Protein AF-A0AAU6MGY2-F1 (afdb_monomer_lite)

Structure (mmCIF, N/CA/C/O backbone):
data_AF-A0AAU6MGY2-F1
#
_entry.id   AF-A0AAU6MGY2-F1
#
loop_
_atom_site.group_PDB
_atom_site.id
_atom_site.type_symbol
_atom_site.label_atom_id
_atom_site.label_alt_id
_atom_site.label_comp_id
_atom_site.label_asym_id
_atom_site.label_entity_id
_atom_site.label_seq_id
_atom_site.pdbx_PDB_ins_code
_atom_site.Cartn_x
_atom_site.Cartn_y
_atom_site.Cartn_z
_atom_site.occupancy
_atom_site.B_iso_or_equiv
_atom_site.auth_seq_id
_atom_site.auth_comp_id
_atom_site.auth_asym_id
_atom_site.auth_atom_id
_atom_site.pdbx_PDB_model_num
ATOM 1 N N . MET A 1 1 ? 25.659 -9.532 -9.501 1.00 77.94 1 MET A N 1
ATOM 2 C CA . MET A 1 1 ? 24.501 -8.728 -9.897 1.00 77.94 1 MET A CA 1
ATOM 3 C C . MET A 1 1 ? 23.926 -9.354 -11.143 1.00 77.94 1 MET A C 1
ATOM 5 O O . MET A 1 1 ? 24.647 -9.475 -12.131 1.00 77.94 1 MET A O 1
ATOM 9 N N . ASP A 1 2 ? 22.705 -9.864 -11.048 1.00 93.31 2 ASP A N 1
ATOM 10 C CA . ASP A 1 2 ? 21.958 -10.316 -12.221 1.00 93.31 2 ASP A CA 1
ATOM 11 C C . ASP A 1 2 ? 21.293 -9.120 -12.930 1.00 93.31 2 ASP A C 1
ATOM 13 O O . ASP A 1 2 ? 21.383 -7.979 -12.471 1.00 93.31 2 ASP A O 1
ATOM 17 N N . VAL A 1 3 ? 20.654 -9.366 -14.077 1.00 96.00 3 VAL A N 1
ATOM 18 C CA . VAL A 1 3 ? 20.020 -8.305 -14.877 1.00 96.00 3 VAL A CA 1
ATOM 19 C C . VAL A 1 3 ? 18.847 -7.633 -14.151 1.00 96.00 3 VAL A C 1
ATOM 21 O O . VAL A 1 3 ? 18.582 -6.459 -14.391 1.00 96.00 3 VAL A O 1
ATOM 24 N N . PHE A 1 4 ? 18.162 -8.346 -13.252 1.00 96.94 4 PHE A N 1
ATOM 25 C CA . PHE A 1 4 ? 16.993 -7.842 -12.532 1.00 96.94 4 PHE A CA 1
ATOM 26 C C . PHE A 1 4 ? 17.419 -6.858 -11.443 1.00 96.94 4 PHE A C 1
ATOM 28 O O . PHE A 1 4 ? 16.865 -5.763 -11.346 1.00 96.94 4 PHE A O 1
ATOM 35 N N . GLU A 1 5 ? 18.442 -7.221 -10.667 1.00 94.75 5 GLU A N 1
ATOM 36 C CA . GLU A 1 5 ? 19.073 -6.355 -9.671 1.00 94.75 5 GLU A CA 1
ATOM 37 C C . GLU A 1 5 ? 19.734 -5.142 -10.340 1.00 94.75 5 GLU A C 1
ATOM 39 O O . GLU A 1 5 ? 19.542 -4.012 -9.894 1.00 94.75 5 GLU A O 1
ATOM 44 N N . ALA A 1 6 ? 20.448 -5.348 -11.453 1.00 96.50 6 ALA A N 1
ATOM 45 C CA . ALA A 1 6 ? 21.042 -4.256 -12.224 1.00 96.50 6 ALA A CA 1
ATOM 46 C C . ALA A 1 6 ? 19.985 -3.270 -12.733 1.00 96.50 6 ALA A C 1
ATOM 48 O O . ALA A 1 6 ? 20.174 -2.055 -12.640 1.00 96.50 6 ALA A O 1
ATOM 49 N N . ALA A 1 7 ? 18.865 -3.790 -13.244 1.00 97.19 7 ALA A N 1
ATOM 50 C CA . ALA A 1 7 ? 17.775 -2.970 -13.738 1.00 97.19 7 ALA A CA 1
ATOM 51 C C . ALA A 1 7 ? 17.127 -2.147 -12.618 1.00 97.19 7 ALA A C 1
ATOM 53 O O . ALA A 1 7 ? 16.958 -0.940 -12.776 1.00 97.19 7 ALA A O 1
ATOM 54 N N . TYR A 1 8 ? 16.841 -2.774 -11.474 1.00 95.56 8 TYR A N 1
ATOM 55 C CA . TYR A 1 8 ? 16.280 -2.100 -10.301 1.00 95.56 8 TYR A CA 1
ATOM 56 C C . TYR A 1 8 ? 17.200 -1.002 -9.749 1.00 95.56 8 TYR A C 1
ATOM 58 O O . TYR A 1 8 ? 16.743 0.087 -9.422 1.00 95.56 8 TYR A O 1
ATOM 66 N N . CYS A 1 9 ? 18.509 -1.248 -9.698 1.00 93.06 9 CYS A N 1
ATOM 67 C CA . CYS A 1 9 ? 19.487 -0.274 -9.209 1.00 93.06 9 CYS A CA 1
ATOM 68 C C . CYS A 1 9 ? 19.824 0.844 -10.218 1.00 93.06 9 CYS A C 1
ATOM 70 O O . CYS A 1 9 ? 20.650 1.709 -9.913 1.00 93.06 9 CYS A O 1
ATOM 72 N N . GLY A 1 10 ? 19.257 0.822 -11.431 1.00 94.25 10 GLY A N 1
ATOM 73 C CA . GLY A 1 10 ? 19.585 1.793 -12.479 1.00 94.25 10 GLY A CA 1
ATOM 74 C C . GLY A 1 10 ? 21.004 1.634 -13.054 1.00 94.25 10 GLY A C 1
ATOM 75 O O . GLY A 1 10 ? 21.582 2.596 -13.570 1.00 94.25 10 GLY A O 1
ATOM 76 N N . ASP A 1 11 ? 21.610 0.445 -12.957 1.00 95.75 11 ASP A N 1
ATOM 77 C CA . ASP A 1 11 ? 22.955 0.181 -13.480 1.00 95.75 11 ASP A CA 1
ATOM 78 C C . ASP A 1 11 ? 22.917 -0.128 -14.984 1.00 95.75 11 ASP A C 1
ATOM 80 O O . ASP A 1 11 ? 22.966 -1.275 -15.436 1.00 95.75 11 ASP A O 1
ATOM 84 N N . ALA A 1 12 ? 22.859 0.935 -15.787 1.00 95.31 12 ALA A N 1
ATOM 85 C CA . ALA A 1 12 ? 22.842 0.835 -17.244 1.00 95.31 12 ALA A CA 1
ATOM 86 C C . ALA A 1 12 ? 24.068 0.107 -17.832 1.00 95.31 12 ALA A C 1
ATOM 88 O O . ALA A 1 12 ? 23.964 -0.470 -18.915 1.00 95.31 12 ALA A O 1
ATOM 89 N N . ALA A 1 13 ? 25.224 0.118 -17.156 1.00 96.00 13 ALA A N 1
ATOM 90 C CA . ALA A 1 13 ? 26.419 -0.569 -17.641 1.00 96.00 13 ALA A CA 1
ATOM 91 C C . ALA A 1 13 ? 26.291 -2.086 -17.456 1.00 96.00 13 ALA A C 1
ATOM 93 O O . ALA A 1 13 ? 26.541 -2.840 -18.398 1.00 96.00 13 ALA A O 1
ATOM 94 N N . ALA A 1 14 ? 25.844 -2.526 -16.277 1.00 97.31 14 ALA A N 1
ATOM 95 C CA . ALA A 1 14 ? 25.586 -3.935 -16.003 1.00 97.31 14 ALA A CA 1
ATOM 96 C C . ALA A 1 14 ? 24.445 -4.490 -16.872 1.00 97.31 14 ALA A C 1
ATOM 98 O O . ALA A 1 14 ? 24.574 -5.585 -17.420 1.00 97.31 14 ALA A O 1
ATOM 99 N N . VAL A 1 15 ? 23.373 -3.715 -17.082 1.00 97.94 15 VAL A N 1
ATOM 100 C CA . VAL A 1 15 ? 22.273 -4.098 -17.985 1.00 97.94 15 VAL A CA 1
ATOM 101 C C . VAL A 1 15 ? 22.774 -4.277 -19.418 1.00 97.94 15 VAL A C 1
ATOM 103 O O . VAL A 1 15 ? 22.507 -5.309 -20.025 1.00 97.94 15 VAL A O 1
ATOM 106 N N . ARG A 1 16 ? 23.558 -3.333 -19.955 1.00 97.12 16 ARG A N 1
ATOM 107 C CA . ARG A 1 16 ? 24.138 -3.461 -21.305 1.00 97.12 16 ARG A CA 1
ATOM 108 C C . ARG A 1 16 ? 25.041 -4.682 -21.439 1.00 97.12 16 ARG A C 1
ATOM 110 O O . ARG A 1 16 ? 24.908 -5.415 -22.407 1.00 97.12 16 ARG A O 1
ATOM 117 N N . ALA A 1 17 ? 25.891 -4.944 -20.447 1.00 97.38 17 ALA A N 1
ATOM 118 C CA . ALA A 1 17 ? 26.738 -6.134 -20.450 1.00 97.38 17 ALA A CA 1
ATOM 119 C C . ALA A 1 17 ? 25.915 -7.437 -20.464 1.00 97.38 17 ALA A C 1
ATOM 121 O O . ALA A 1 17 ? 26.292 -8.393 -21.140 1.00 97.38 17 ALA A O 1
ATOM 122 N N . ALA A 1 18 ? 24.782 -7.479 -19.753 1.00 97.19 18 ALA A N 1
ATOM 123 C CA . ALA A 1 18 ? 23.874 -8.622 -19.785 1.00 97.19 18 ALA A CA 1
ATOM 124 C C . ALA A 1 18 ? 23.199 -8.778 -21.160 1.00 97.19 18 ALA A C 1
ATOM 126 O O . ALA A 1 18 ? 23.135 -9.888 -21.688 1.00 97.19 18 ALA A O 1
ATOM 127 N N . LEU A 1 19 ? 22.741 -7.677 -21.764 1.00 97.31 19 LEU A N 1
ATOM 128 C CA . LEU A 1 19 ? 22.159 -7.667 -23.111 1.00 97.31 19 LEU A CA 1
ATOM 129 C C . LEU A 1 19 ? 23.165 -8.149 -24.169 1.00 97.31 19 LEU A C 1
ATOM 131 O O . LEU A 1 19 ? 22.833 -9.023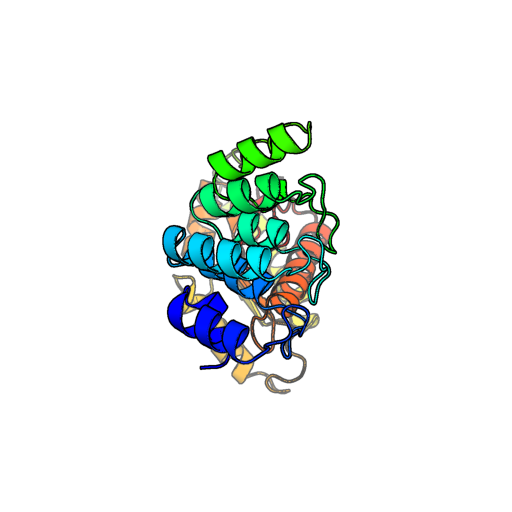 -24.967 1.00 97.31 19 LEU A O 1
ATOM 135 N N . ASP A 1 20 ? 24.411 -7.667 -24.119 1.00 96.69 20 ASP A N 1
ATOM 136 C CA . ASP A 1 20 ? 25.499 -8.093 -25.013 1.00 96.69 20 ASP A CA 1
ATOM 137 C C . ASP A 1 20 ? 25.832 -9.588 -24.858 1.00 96.69 20 ASP A C 1
ATOM 139 O O . ASP A 1 20 ? 26.245 -10.249 -25.813 1.00 96.69 20 ASP A O 1
ATOM 143 N N . ALA A 1 21 ? 25.621 -10.145 -23.661 1.00 96.25 21 ALA A N 1
ATOM 144 C CA . ALA A 1 21 ? 25.771 -11.570 -23.381 1.00 96.25 21 ALA A CA 1
ATOM 145 C C . ALA A 1 21 ? 24.568 -12.425 -23.837 1.00 96.25 21 ALA A C 1
ATOM 147 O O . ALA A 1 21 ? 24.575 -13.639 -23.629 1.00 96.25 21 ALA A O 1
ATOM 148 N N . GLY A 1 22 ? 23.549 -11.825 -24.464 1.00 94.50 22 GLY A N 1
ATOM 149 C CA . GLY A 1 22 ? 22.363 -12.524 -24.962 1.00 94.50 22 GLY A CA 1
ATOM 150 C C . GLY A 1 22 ? 21.284 -12.752 -23.903 1.00 94.50 22 GLY A C 1
ATOM 151 O O . GLY A 1 22 ? 20.556 -13.741 -23.983 1.00 94.50 22 GLY A O 1
ATOM 152 N N . CYS A 1 23 ? 21.194 -11.874 -22.899 1.00 94.50 23 CYS A N 1
ATOM 153 C CA . CYS A 1 23 ? 20.118 -11.909 -21.912 1.00 94.50 23 CYS A CA 1
ATOM 154 C C . CYS A 1 23 ? 18.739 -11.894 -22.586 1.00 94.50 23 CYS A C 1
ATOM 156 O O . CYS A 1 23 ? 18.457 -11.049 -23.435 1.00 94.50 23 CYS A O 1
ATOM 158 N N . ASP A 1 24 ? 17.858 -12.793 -22.149 1.00 96.88 24 ASP A N 1
ATOM 159 C CA . ASP A 1 24 ? 16.453 -12.784 -22.539 1.00 96.88 24 ASP A CA 1
ATOM 160 C C . ASP A 1 24 ? 15.720 -11.655 -21.801 1.00 96.88 24 ASP A C 1
ATOM 162 O O . ASP A 1 24 ? 15.492 -11.722 -20.594 1.00 96.88 24 ASP A O 1
ATOM 166 N N . VAL A 1 25 ? 15.358 -10.601 -22.532 1.00 97.00 25 VAL A N 1
ATOM 167 C CA . VAL A 1 25 ? 14.624 -9.439 -22.003 1.00 97.00 25 VAL A CA 1
ATOM 168 C C . VAL A 1 25 ? 13.191 -9.759 -21.566 1.00 97.00 25 VAL A C 1
ATOM 170 O O . VAL A 1 25 ? 12.571 -8.940 -20.891 1.00 97.00 25 VAL A O 1
ATOM 173 N N . THR A 1 26 ? 12.668 -10.932 -21.932 1.00 97.56 26 THR A N 1
ATOM 174 C CA . THR A 1 26 ? 11.332 -11.405 -21.540 1.00 97.56 26 THR A CA 1
ATOM 175 C C . THR A 1 26 ? 11.353 -12.289 -20.297 1.00 97.56 26 THR A C 1
ATOM 177 O O . THR A 1 26 ? 10.292 -12.550 -19.719 1.00 97.56 26 THR A O 1
ATOM 180 N N . ALA A 1 27 ? 12.543 -12.725 -19.860 1.00 96.94 27 ALA A N 1
ATOM 181 C CA . ALA A 1 27 ? 12.705 -13.539 -18.666 1.00 96.94 27 ALA A CA 1
ATOM 182 C C . ALA A 1 27 ? 12.126 -12.825 -17.442 1.00 96.94 27 ALA A C 1
ATOM 184 O O . ALA A 1 27 ? 12.174 -11.600 -17.339 1.00 96.94 27 ALA A O 1
ATOM 185 N N . VAL A 1 28 ? 11.603 -13.603 -16.501 1.00 97.62 28 VAL A N 1
ATOM 186 C CA . VAL A 1 28 ? 11.030 -13.091 -15.257 1.00 97.62 28 VAL A CA 1
ATOM 187 C C . VAL A 1 28 ? 11.777 -13.647 -14.055 1.00 97.62 28 VAL A C 1
ATOM 189 O O . VAL A 1 28 ? 12.276 -14.773 -14.086 1.00 97.62 28 VAL A O 1
ATOM 192 N N . ASP A 1 29 ? 11.863 -12.848 -12.999 1.00 94.81 29 ASP A N 1
ATOM 193 C CA . ASP A 1 29 ? 12.412 -13.282 -11.720 1.00 94.81 29 ASP A CA 1
ATOM 194 C C . ASP A 1 29 ? 11.410 -14.132 -10.908 1.00 94.81 29 ASP A C 1
ATOM 196 O O . ASP A 1 29 ? 10.320 -14.477 -11.369 1.00 94.81 29 ASP A O 1
ATOM 200 N N . ALA A 1 30 ? 11.771 -14.466 -9.664 1.00 94.00 30 ALA A N 1
ATOM 201 C CA . ALA A 1 30 ? 10.944 -15.275 -8.761 1.00 94.00 30 ALA A CA 1
ATOM 202 C C . ALA A 1 30 ? 9.573 -14.656 -8.416 1.00 94.00 30 ALA A C 1
ATOM 204 O O . ALA A 1 30 ? 8.710 -15.353 -7.886 1.00 94.00 30 ALA A O 1
ATOM 205 N N . TYR A 1 31 ? 9.373 -13.371 -8.706 1.00 90.81 31 TYR A N 1
ATOM 206 C CA . TYR A 1 31 ? 8.134 -12.636 -8.467 1.00 90.81 31 TYR A CA 1
ATOM 207 C C . TYR A 1 31 ? 7.348 -12.389 -9.760 1.00 90.81 31 TYR A C 1
ATOM 209 O O . TYR A 1 31 ? 6.331 -11.706 -9.727 1.00 90.81 31 TYR A O 1
ATOM 217 N N . GLY A 1 32 ? 7.800 -12.929 -10.897 1.00 95.25 32 GLY A N 1
ATOM 218 C CA . GLY A 1 32 ? 7.150 -12.721 -12.189 1.00 95.25 32 GLY A CA 1
ATOM 219 C C . GLY A 1 32 ? 7.484 -11.376 -12.840 1.00 95.25 32 GLY A C 1
ATOM 220 O O . GLY A 1 32 ? 6.784 -10.966 -13.762 1.00 95.25 32 GLY A O 1
ATOM 221 N N . TRP A 1 33 ? 8.537 -10.681 -12.398 1.00 97.25 33 TRP A N 1
ATOM 222 C CA . TRP A 1 33 ? 8.926 -9.385 -12.958 1.00 97.25 33 TRP A CA 1
ATOM 223 C C . TRP A 1 33 ? 10.023 -9.520 -14.006 1.00 97.25 33 TRP A C 1
ATOM 225 O O . TRP A 1 33 ? 11.065 -10.122 -13.751 1.00 97.25 33 TRP A O 1
ATOM 235 N N . SER A 1 34 ? 9.812 -8.911 -15.174 1.00 98.00 34 SER A N 1
ATOM 236 C CA . SER A 1 34 ? 10.862 -8.775 -16.191 1.00 98.00 34 SER A CA 1
ATOM 237 C C . SER A 1 34 ? 11.877 -7.682 -15.821 1.00 98.00 34 SER A C 1
ATOM 239 O O . SER A 1 34 ? 11.598 -6.849 -14.947 1.00 98.00 34 SER A O 1
ATOM 241 N N . PRO A 1 35 ? 13.044 -7.607 -16.491 1.00 98.19 35 PRO A N 1
ATOM 242 C CA . PRO A 1 35 ? 13.989 -6.516 -16.271 1.00 98.19 35 PRO A CA 1
ATOM 243 C C . PRO A 1 35 ? 13.355 -5.134 -16.487 1.00 98.19 35 PRO A C 1
ATOM 245 O O . PRO A 1 35 ? 13.688 -4.191 -15.774 1.00 98.19 35 PRO A O 1
ATOM 248 N N . LEU A 1 36 ? 12.400 -5.017 -17.421 1.00 98.38 36 LEU A N 1
ATOM 249 C CA . LEU A 1 36 ? 11.697 -3.761 -17.694 1.00 98.38 36 LEU A CA 1
ATOM 250 C C . LEU A 1 36 ? 10.838 -3.321 -16.496 1.00 98.38 36 LEU A C 1
ATOM 252 O O . LEU A 1 36 ? 10.869 -2.152 -16.118 1.00 98.38 36 LEU A O 1
ATOM 256 N N . HIS A 1 37 ? 10.149 -4.261 -15.842 1.00 97.94 37 HIS A N 1
ATOM 257 C CA . HIS A 1 37 ? 9.405 -3.994 -14.606 1.00 97.94 37 HIS A CA 1
ATOM 258 C C . HIS A 1 37 ? 10.331 -3.561 -13.467 1.00 97.94 37 HIS A C 1
ATOM 260 O O . HIS A 1 37 ? 10.044 -2.604 -12.751 1.00 97.94 37 HIS A O 1
ATOM 266 N N . ARG A 1 38 ? 11.472 -4.244 -13.312 1.00 97.06 38 ARG A N 1
ATOM 267 C CA . ARG A 1 38 ? 12.475 -3.910 -12.291 1.00 97.06 38 ARG A CA 1
ATOM 268 C C . ARG A 1 38 ? 13.031 -2.503 -12.475 1.00 97.06 38 ARG A C 1
ATOM 270 O O . ARG A 1 38 ? 13.109 -1.765 -11.498 1.00 97.06 38 ARG A O 1
ATOM 277 N N . ALA A 1 39 ? 13.332 -2.115 -13.712 1.00 97.25 39 ALA A N 1
ATOM 278 C CA . ALA A 1 39 ? 13.758 -0.760 -14.045 1.00 97.25 39 ALA A CA 1
ATOM 279 C C . ALA A 1 39 ? 12.690 0.297 -13.723 1.00 97.25 39 ALA A C 1
ATOM 281 O O . ALA A 1 39 ? 13.026 1.358 -13.205 1.00 97.25 39 ALA A O 1
ATOM 282 N N . ALA A 1 40 ? 11.412 -0.001 -13.984 1.00 96.56 40 ALA A N 1
ATOM 283 C CA . ALA A 1 40 ? 10.304 0.896 -13.662 1.00 96.56 40 ALA A CA 1
ATOM 284 C C . ALA A 1 40 ? 10.156 1.128 -12.145 1.00 96.56 40 ALA A C 1
ATOM 286 O O . ALA A 1 40 ? 10.014 2.270 -11.720 1.00 96.56 40 ALA A O 1
ATOM 287 N N . MET A 1 41 ? 10.275 0.074 -11.325 1.00 93.88 41 MET A N 1
ATOM 288 C CA . MET A 1 41 ? 10.262 0.189 -9.855 1.00 93.88 41 MET A CA 1
ATOM 289 C C . MET A 1 41 ? 11.473 0.963 -9.310 1.00 93.88 41 MET A C 1
ATOM 291 O O . MET A 1 41 ? 11.356 1.703 -8.340 1.00 93.88 41 MET A O 1
ATOM 295 N N . GLY A 1 42 ? 12.639 0.838 -9.953 1.00 87.94 42 GLY A N 1
ATOM 296 C CA . GLY A 1 42 ? 13.862 1.553 -9.567 1.00 87.94 42 GLY A CA 1
ATOM 297 C C . GLY A 1 42 ? 13.802 3.078 -9.738 1.00 87.94 42 GLY A C 1
ATOM 298 O O . GLY A 1 42 ? 14.672 3.789 -9.229 1.00 87.94 42 GLY A O 1
ATOM 299 N N . ALA A 1 43 ? 12.781 3.599 -10.431 1.00 81.50 43 ALA A N 1
ATOM 300 C CA . ALA A 1 43 ? 12.611 5.029 -10.680 1.00 81.50 43 ALA A CA 1
ATOM 301 C C . ALA A 1 43 ? 12.346 5.854 -9.410 1.00 81.50 43 ALA A C 1
ATOM 303 O O . ALA A 1 43 ? 12.512 7.071 -9.450 1.00 81.50 43 ALA A O 1
ATOM 304 N N . GLU A 1 44 ? 11.974 5.217 -8.295 1.00 78.19 44 GLU A N 1
ATOM 305 C CA . GLU A 1 44 ? 11.846 5.880 -6.992 1.00 78.19 44 GLU A CA 1
ATOM 306 C C . GLU A 1 44 ? 13.195 6.424 -6.495 1.00 78.19 44 GLU A C 1
ATOM 308 O O . GLU A 1 44 ? 13.274 7.536 -5.974 1.00 78.19 44 GLU A O 1
ATOM 313 N N . ALA A 1 45 ? 14.270 5.651 -6.680 1.00 80.94 45 ALA A N 1
ATOM 314 C CA . ALA A 1 45 ? 15.585 5.971 -6.133 1.00 80.94 45 ALA A CA 1
ATOM 315 C C . ALA A 1 45 ? 16.365 6.975 -6.997 1.00 80.94 45 ALA A C 1
ATOM 317 O O . ALA A 1 45 ? 17.028 7.866 -6.467 1.00 80.94 45 ALA A O 1
ATOM 318 N N . ASP A 1 46 ? 16.317 6.814 -8.323 1.00 85.38 46 ASP A N 1
ATOM 319 C CA . ASP A 1 46 ? 16.988 7.699 -9.282 1.00 85.38 46 ASP A CA 1
ATOM 320 C C . ASP A 1 46 ? 16.270 7.658 -10.649 1.00 85.38 46 ASP A C 1
ATOM 322 O O . ASP A 1 46 ? 16.548 6.777 -11.478 1.00 85.38 46 ASP A O 1
ATOM 326 N N . PRO A 1 47 ? 15.351 8.608 -10.914 1.00 84.00 47 PRO A N 1
ATOM 327 C CA . PRO A 1 47 ? 14.557 8.627 -12.143 1.00 84.00 47 PRO A CA 1
ATOM 328 C C . PRO A 1 47 ? 15.396 8.669 -13.427 1.00 84.00 47 PRO A C 1
ATOM 330 O O . PRO A 1 47 ? 15.050 8.033 -14.425 1.00 84.00 47 PRO A O 1
ATOM 333 N N . ALA A 1 48 ? 16.533 9.374 -13.412 1.00 87.75 48 ALA A N 1
ATOM 334 C CA . ALA A 1 48 ? 17.383 9.526 -14.591 1.00 87.75 48 ALA A CA 1
ATOM 335 C C . ALA A 1 48 ? 18.099 8.215 -14.943 1.00 87.75 48 ALA A C 1
ATOM 337 O O . ALA A 1 48 ? 18.205 7.846 -16.119 1.00 87.75 48 ALA A O 1
ATOM 338 N N . ARG A 1 49 ? 18.575 7.482 -13.929 1.00 92.06 49 ARG A N 1
ATOM 339 C CA . ARG A 1 49 ? 19.209 6.172 -14.135 1.00 92.06 49 ARG A CA 1
ATOM 340 C C . ARG A 1 49 ? 18.192 5.113 -14.544 1.00 92.06 49 ARG A C 1
ATOM 342 O O . ARG A 1 49 ? 18.478 4.334 -15.455 1.00 92.06 49 ARG A O 1
ATOM 349 N N . ALA A 1 50 ? 16.999 5.132 -13.950 1.00 92.12 50 ALA A N 1
ATOM 350 C CA . ALA A 1 50 ? 15.900 4.262 -14.354 1.00 92.12 50 ALA A CA 1
ATOM 351 C C . ALA A 1 50 ? 15.512 4.486 -15.826 1.00 92.12 50 ALA A C 1
ATOM 353 O O . ALA A 1 50 ? 15.446 3.524 -16.591 1.00 92.12 50 ALA A O 1
ATOM 354 N N . ALA A 1 51 ? 15.368 5.741 -16.270 1.00 93.38 51 ALA A N 1
ATOM 355 C CA . ALA A 1 51 ? 15.073 6.066 -17.667 1.00 93.38 51 ALA A CA 1
ATOM 356 C C . ALA A 1 51 ? 16.147 5.543 -18.643 1.00 93.38 51 ALA A C 1
ATOM 358 O O . ALA A 1 51 ? 15.820 5.010 -19.705 1.00 93.38 51 ALA A O 1
ATOM 359 N N . ALA A 1 52 ? 17.432 5.631 -18.279 1.00 95.44 52 ALA A N 1
ATOM 360 C CA . ALA A 1 52 ? 18.521 5.100 -19.100 1.00 95.44 52 ALA A CA 1
ATOM 361 C C . ALA A 1 52 ? 18.468 3.567 -19.240 1.00 95.44 52 ALA A C 1
ATOM 363 O O . ALA A 1 52 ? 18.727 3.035 -20.323 1.00 95.44 52 ALA A O 1
ATOM 364 N N . VAL A 1 53 ? 18.122 2.856 -18.162 1.00 97.75 53 VAL A N 1
ATOM 365 C CA . VAL A 1 53 ? 17.930 1.400 -18.184 1.00 97.75 53 VAL A CA 1
ATOM 366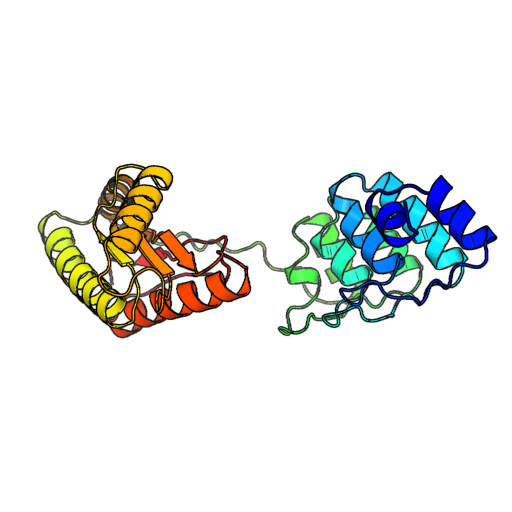 C C . VAL A 1 53 ? 16.689 1.016 -18.991 1.00 97.75 53 VAL A C 1
ATOM 368 O O . VAL A 1 53 ? 16.783 0.139 -19.849 1.00 97.75 53 VAL A O 1
ATOM 371 N N . LEU A 1 54 ? 15.552 1.679 -18.756 1.00 97.94 54 LEU A N 1
ATOM 372 C CA . LEU A 1 54 ? 14.306 1.462 -19.499 1.00 97.94 54 LEU A CA 1
ATOM 373 C C . LEU A 1 54 ? 14.544 1.599 -21.005 1.00 97.94 54 LEU A C 1
ATOM 375 O O . LEU A 1 54 ? 14.172 0.714 -21.772 1.00 97.94 54 LEU A O 1
ATOM 379 N N . ALA A 1 55 ? 15.235 2.664 -21.423 1.00 97.88 55 ALA A N 1
ATOM 380 C CA . ALA A 1 55 ? 15.580 2.880 -22.822 1.00 97.88 55 ALA A CA 1
ATOM 381 C C . ALA A 1 55 ? 16.426 1.728 -23.382 1.00 97.88 55 ALA A C 1
ATOM 383 O O . ALA A 1 55 ? 16.095 1.203 -24.440 1.00 97.88 55 ALA A O 1
ATOM 384 N N . ALA A 1 56 ? 17.465 1.287 -22.661 1.00 97.94 56 ALA A N 1
ATOM 385 C CA . ALA A 1 56 ? 18.330 0.192 -23.104 1.00 97.94 56 ALA A CA 1
ATOM 386 C C . ALA A 1 56 ? 17.575 -1.140 -23.263 1.00 97.94 56 ALA A C 1
ATOM 388 O O . ALA A 1 56 ? 17.795 -1.858 -24.235 1.00 97.94 56 ALA A O 1
ATOM 389 N N . LEU A 1 57 ? 16.672 -1.461 -22.333 1.00 98.44 57 LEU A N 1
ATOM 390 C CA . LEU A 1 57 ? 15.860 -2.678 -22.391 1.00 98.44 57 LEU A CA 1
ATOM 391 C C . LEU A 1 57 ? 14.853 -2.635 -23.548 1.00 98.44 57 LEU A C 1
ATOM 393 O O . LEU A 1 57 ? 14.718 -3.610 -24.284 1.00 98.44 57 LEU A O 1
ATOM 397 N N . LEU A 1 58 ? 14.183 -1.498 -23.748 1.00 98.44 58 LEU A N 1
ATOM 398 C CA . LEU A 1 58 ? 13.244 -1.302 -24.856 1.00 98.44 58 LEU A CA 1
ATOM 399 C C . LEU A 1 58 ? 13.959 -1.312 -26.217 1.00 98.44 58 LEU A C 1
ATOM 401 O O . LEU A 1 58 ? 13.447 -1.894 -27.169 1.00 98.44 58 LEU A O 1
ATOM 405 N N . ASP A 1 59 ? 15.155 -0.722 -26.312 1.00 97.81 59 ASP A N 1
ATOM 406 C CA . ASP A 1 59 ? 15.989 -0.763 -27.524 1.00 97.81 59 ASP A CA 1
ATOM 407 C C . ASP A 1 59 ? 16.434 -2.199 -27.856 1.00 97.81 59 ASP A C 1
ATOM 409 O O . ASP A 1 59 ? 16.567 -2.555 -29.027 1.00 97.81 59 ASP A O 1
ATOM 413 N N . ALA A 1 60 ? 16.609 -3.045 -26.836 1.00 97.56 60 ALA A N 1
ATOM 414 C CA . ALA A 1 60 ? 16.874 -4.475 -26.983 1.00 97.56 60 ALA A CA 1
ATOM 415 C C . ALA A 1 60 ? 15.613 -5.321 -27.255 1.00 97.56 60 ALA A C 1
ATOM 417 O O . ALA A 1 60 ? 15.703 -6.546 -27.341 1.00 97.56 60 ALA A O 1
ATOM 418 N N . GLY A 1 61 ? 14.446 -4.691 -27.419 1.00 97.25 61 GLY A N 1
ATOM 419 C CA . GLY A 1 61 ? 13.201 -5.366 -27.783 1.00 97.25 61 GLY A CA 1
ATOM 420 C C . GLY A 1 61 ? 12.405 -5.923 -26.604 1.00 97.25 61 GLY A C 1
ATOM 421 O O . GLY A 1 61 ? 11.583 -6.815 -26.813 1.00 97.25 61 GLY A O 1
ATOM 422 N N . ALA A 1 62 ? 12.622 -5.423 -25.381 1.00 98.19 62 ALA A N 1
ATOM 423 C CA . ALA A 1 62 ? 11.747 -5.750 -24.258 1.00 98.19 62 ALA A CA 1
ATOM 424 C C . ALA A 1 62 ? 10.284 -5.389 -24.605 1.00 98.19 62 ALA A C 1
ATOM 426 O O . ALA A 1 62 ? 10.027 -4.264 -25.046 1.00 98.19 62 ALA A O 1
ATOM 427 N N . PRO A 1 63 ? 9.318 -6.308 -24.422 1.00 98.00 63 PRO A N 1
ATOM 428 C CA . PRO A 1 63 ? 7.923 -6.028 -24.719 1.00 98.00 63 PRO A CA 1
ATOM 429 C C . PRO A 1 63 ? 7.367 -5.011 -23.722 1.00 98.00 63 PRO A C 1
ATOM 431 O O . PRO A 1 63 ? 7.298 -5.283 -22.524 1.00 98.00 63 PRO A O 1
ATOM 434 N N . VAL A 1 64 ? 6.952 -3.848 -24.229 1.00 98.06 64 VAL A N 1
ATOM 435 C CA . VAL A 1 64 ? 6.437 -2.741 -23.405 1.00 98.06 64 VAL A CA 1
ATOM 436 C C . VAL A 1 64 ? 5.171 -3.126 -22.624 1.00 98.06 64 VAL A C 1
ATOM 438 O O . VAL A 1 64 ? 5.025 -2.737 -21.469 1.00 98.06 64 VAL A O 1
ATOM 441 N N . GLU A 1 65 ? 4.331 -3.977 -23.220 1.00 97.38 65 GLU A N 1
ATOM 442 C CA . GLU A 1 65 ? 3.066 -4.478 -22.659 1.00 97.38 65 GLU A CA 1
ATOM 443 C C . GLU A 1 65 ? 3.189 -5.842 -21.962 1.00 97.38 65 GLU A C 1
ATOM 445 O O . GLU A 1 65 ? 2.192 -6.537 -21.768 1.00 97.38 65 GLU A O 1
ATOM 450 N N . GLN A 1 66 ? 4.399 -6.301 -21.625 1.00 96.25 66 GLN A N 1
ATOM 451 C CA . GLN A 1 66 ? 4.521 -7.548 -20.870 1.00 96.25 66 GLN A CA 1
ATOM 452 C C . GLN A 1 66 ? 3.845 -7.375 -19.501 1.00 96.25 66 GLN A C 1
ATOM 454 O O . GLN A 1 66 ? 4.256 -6.485 -18.761 1.00 96.25 66 GLN A O 1
ATOM 459 N N . PRO A 1 67 ? 2.859 -8.208 -19.126 1.00 92.69 67 PRO A N 1
ATOM 460 C CA . PRO A 1 67 ? 2.317 -8.178 -17.778 1.00 92.69 67 PRO A CA 1
ATOM 461 C C . PRO A 1 67 ? 3.328 -8.802 -16.818 1.00 92.69 67 PRO A C 1
ATOM 463 O O . PRO A 1 67 ? 3.942 -9.830 -17.123 1.00 92.69 67 PRO A O 1
ATOM 466 N N . GLY A 1 68 ? 3.502 -8.188 -15.657 1.00 90.56 68 GLY A N 1
ATOM 467 C CA . GLY A 1 68 ? 4.302 -8.761 -14.590 1.00 90.56 68 GLY A CA 1
ATOM 468 C C . GLY A 1 68 ? 3.513 -9.701 -13.680 1.00 90.56 68 GLY A C 1
ATOM 469 O O . GLY A 1 68 ? 2.397 -10.117 -13.999 1.00 90.56 68 GLY A O 1
ATOM 470 N N . GLY A 1 69 ? 4.099 -10.054 -12.533 1.00 86.50 69 GLY A N 1
ATOM 471 C CA . GLY A 1 69 ? 3.605 -11.129 -11.663 1.00 86.50 69 GLY A CA 1
ATOM 472 C C . GLY A 1 69 ? 2.195 -10.937 -11.097 1.00 86.50 69 GLY A C 1
ATOM 473 O O . GLY A 1 69 ? 1.536 -11.919 -10.764 1.00 86.50 69 GLY A O 1
ATOM 474 N N . ASP A 1 70 ? 1.714 -9.698 -11.024 1.00 83.88 70 ASP A N 1
ATOM 475 C CA . ASP A 1 70 ? 0.363 -9.345 -10.567 1.00 83.88 70 ASP A CA 1
ATOM 476 C C . ASP A 1 70 ? -0.508 -8.702 -11.662 1.00 83.88 70 ASP A C 1
ATOM 478 O O . ASP A 1 70 ? -1.569 -8.146 -11.378 1.00 83.88 70 ASP A O 1
ATOM 482 N N . GLY A 1 71 ? -0.066 -8.783 -12.920 1.00 87.88 71 GLY A N 1
ATOM 483 C CA . GLY A 1 71 ? -0.760 -8.208 -14.069 1.00 87.88 71 GLY A CA 1
ATOM 484 C C . GLY A 1 71 ? -0.440 -6.738 -14.355 1.00 87.88 71 GLY A C 1
ATOM 485 O O . GLY A 1 71 ? -0.851 -6.250 -15.405 1.00 87.88 71 GLY A O 1
ATOM 486 N N . ARG A 1 72 ? 0.314 -6.035 -13.496 1.00 93.19 72 ARG A N 1
ATOM 487 C CA . ARG A 1 72 ? 0.773 -4.663 -13.774 1.00 93.19 72 ARG A CA 1
ATOM 488 C C . ARG A 1 72 ? 1.827 -4.642 -14.885 1.00 93.19 72 ARG A C 1
ATOM 490 O O . ARG A 1 72 ? 2.699 -5.507 -14.929 1.00 93.19 72 ARG A O 1
ATOM 497 N N . THR A 1 73 ? 1.762 -3.633 -15.755 1.00 96.06 73 THR A N 1
ATOM 498 C CA . THR A 1 73 ? 2.764 -3.363 -16.801 1.00 96.06 73 THR A CA 1
ATOM 499 C C . THR A 1 73 ? 3.912 -2.505 -16.262 1.00 96.06 73 THR A C 1
ATOM 501 O O . THR A 1 73 ? 3.823 -1.917 -15.180 1.00 96.06 73 THR A O 1
ATOM 504 N N . ALA A 1 74 ? 4.993 -2.364 -17.036 1.00 97.25 74 ALA A N 1
ATOM 505 C CA . ALA A 1 74 ? 6.085 -1.454 -16.686 1.00 97.25 74 ALA A CA 1
ATOM 506 C C . ALA A 1 74 ? 5.617 0.009 -16.548 1.00 97.25 74 ALA A C 1
ATOM 508 O O . ALA A 1 74 ? 6.110 0.716 -15.671 1.00 97.25 74 ALA A O 1
ATOM 509 N N . LEU A 1 75 ? 4.648 0.457 -17.362 1.00 97.81 75 LEU A N 1
ATOM 510 C CA . LEU A 1 75 ? 4.069 1.800 -17.233 1.00 97.81 75 LEU A CA 1
ATOM 511 C C . LEU A 1 75 ? 3.335 1.964 -15.901 1.00 97.81 75 LEU A C 1
ATOM 513 O O . LEU A 1 75 ? 3.532 2.978 -15.235 1.00 97.81 75 LEU A O 1
ATOM 517 N N . TYR A 1 76 ? 2.559 0.956 -15.486 1.00 96.38 76 TYR A N 1
ATOM 518 C CA . TYR A 1 76 ? 1.866 0.980 -14.197 1.00 96.38 76 TYR A CA 1
ATOM 519 C C . TYR A 1 76 ? 2.841 1.141 -13.032 1.00 96.38 76 TYR A C 1
ATOM 521 O O . TYR A 1 76 ? 2.667 2.018 -12.191 1.00 96.38 76 TYR A O 1
ATOM 529 N N . LEU A 1 77 ? 3.912 0.345 -13.017 1.00 95.19 77 LEU A N 1
ATOM 530 C CA . LEU A 1 77 ? 4.935 0.438 -11.976 1.00 95.19 77 LEU A CA 1
ATOM 531 C C . LEU A 1 77 ? 5.668 1.788 -12.016 1.00 95.19 77 LEU A C 1
ATOM 533 O O . LEU A 1 77 ? 5.917 2.380 -10.972 1.00 95.19 77 LEU A O 1
ATOM 537 N N . ALA A 1 78 ? 5.984 2.318 -13.201 1.00 95.69 78 ALA A N 1
ATOM 538 C CA . ALA A 1 78 ? 6.614 3.634 -13.310 1.00 95.69 78 ALA A CA 1
ATOM 539 C C . ALA A 1 78 ? 5.708 4.746 -12.756 1.00 95.69 78 ALA A C 1
ATOM 541 O O . ALA A 1 78 ? 6.201 5.653 -12.092 1.00 95.69 78 ALA A O 1
ATOM 542 N N . ALA A 1 79 ? 4.396 4.668 -12.989 1.00 94.19 79 ALA A N 1
ATOM 543 C CA . ALA A 1 79 ? 3.432 5.614 -12.436 1.00 94.19 79 ALA A CA 1
ATOM 544 C C . ALA A 1 79 ? 3.388 5.584 -10.900 1.00 94.19 79 ALA A C 1
ATOM 546 O O . ALA A 1 79 ? 3.279 6.632 -10.269 1.00 94.19 79 ALA A O 1
ATOM 547 N N . GLU A 1 80 ? 3.489 4.390 -10.318 1.00 91.56 80 GLU A N 1
ATOM 548 C CA . GLU A 1 80 ? 3.415 4.161 -8.874 1.00 91.56 80 GLU A CA 1
ATOM 549 C C . GLU A 1 80 ? 4.682 4.594 -8.129 1.00 91.56 80 GLU A C 1
ATOM 551 O O . GLU A 1 80 ? 4.590 5.207 -7.066 1.00 91.56 80 GLU A O 1
ATOM 556 N N . PHE A 1 81 ? 5.857 4.302 -8.693 1.00 88.44 81 PHE A N 1
ATOM 557 C CA . PHE A 1 81 ? 7.138 4.472 -8.002 1.00 88.44 81 PHE A CA 1
ATOM 558 C C . PHE A 1 81 ? 7.918 5.724 -8.417 1.00 88.44 81 PHE A C 1
ATOM 560 O O . PHE A 1 81 ? 8.759 6.205 -7.655 1.00 88.44 81 PHE A O 1
ATOM 567 N N . SER A 1 82 ? 7.690 6.276 -9.613 1.00 84.88 82 SER A N 1
ATOM 568 C CA . SER A 1 82 ? 8.525 7.378 -10.093 1.00 84.88 82 SER A CA 1
ATOM 569 C C . SER A 1 82 ? 8.231 8.691 -9.371 1.00 84.88 82 SER A C 1
ATOM 571 O O . SER A 1 82 ? 7.084 9.082 -9.173 1.00 84.88 82 SER A O 1
ATOM 573 N N . GLN A 1 83 ? 9.300 9.407 -9.020 1.00 85.38 83 GLN A N 1
ATOM 574 C CA . GLN A 1 83 ? 9.228 10.744 -8.425 1.00 85.38 83 GLN A CA 1
ATOM 575 C C . GLN A 1 83 ? 9.090 11.856 -9.480 1.00 85.38 83 GLN A C 1
ATOM 577 O O . GLN A 1 83 ? 9.007 13.033 -9.128 1.00 85.38 83 GLN A O 1
ATOM 582 N N . SER A 1 84 ? 9.099 11.508 -10.771 1.00 89.19 84 SER A N 1
ATOM 583 C CA . SER A 1 84 ? 9.078 12.471 -11.868 1.00 89.19 84 SER A CA 1
ATOM 584 C C . SER A 1 84 ? 8.566 11.849 -13.186 1.00 89.19 84 SER A C 1
ATOM 586 O O . SER A 1 84 ? 8.469 10.627 -13.300 1.00 89.19 84 SER A O 1
ATOM 588 N N . PRO A 1 85 ? 8.168 12.650 -14.194 1.00 92.12 85 PRO A N 1
ATOM 589 C CA . PRO A 1 85 ? 7.483 12.126 -15.381 1.00 92.12 85 PRO A CA 1
ATOM 590 C C . PRO A 1 85 ? 8.349 11.328 -16.364 1.00 92.12 85 PRO A C 1
ATOM 592 O O . PRO A 1 85 ? 7.797 10.631 -17.205 1.00 92.12 85 PRO A O 1
ATOM 595 N N . GLU A 1 86 ? 9.678 11.388 -16.298 1.00 93.50 86 GLU A N 1
ATOM 596 C CA . GLU A 1 86 ? 10.572 10.958 -17.384 1.00 93.50 86 GLU A CA 1
ATOM 597 C C . GLU A 1 86 ? 10.435 9.470 -17.738 1.00 93.50 86 GLU A C 1
ATOM 599 O O . GLU A 1 86 ? 10.436 9.108 -18.916 1.00 93.50 86 GLU A O 1
ATOM 604 N N . ALA A 1 87 ? 10.305 8.591 -16.739 1.00 95.31 87 ALA A N 1
ATOM 605 C CA . ALA A 1 87 ? 10.114 7.158 -16.976 1.00 95.31 87 ALA A CA 1
ATOM 606 C C . ALA A 1 87 ? 8.756 6.871 -17.642 1.00 95.31 87 ALA A C 1
ATOM 608 O O . ALA A 1 87 ? 8.662 6.044 -18.551 1.00 95.31 87 ALA A O 1
ATOM 609 N N . VAL A 1 88 ? 7.720 7.594 -17.213 1.00 96.81 88 VAL A N 1
ATOM 610 C CA . VAL A 1 88 ? 6.347 7.487 -17.720 1.00 96.81 88 VAL A CA 1
ATOM 611 C C . VAL A 1 88 ? 6.263 8.034 -19.146 1.00 96.81 88 VAL A C 1
ATOM 613 O O . VAL A 1 88 ? 5.744 7.360 -20.032 1.00 96.81 88 VAL A O 1
ATOM 616 N N . GLU A 1 89 ? 6.849 9.204 -19.402 1.00 96.56 89 GLU A N 1
ATOM 617 C CA . GLU A 1 89 ? 6.966 9.803 -20.734 1.00 96.56 89 GLU A CA 1
ATOM 618 C C . GLU A 1 89 ? 7.696 8.876 -21.704 1.00 96.56 89 GLU A C 1
ATOM 620 O O . GLU A 1 89 ? 7.229 8.670 -22.825 1.00 96.56 89 GLU A O 1
ATOM 625 N N . LEU A 1 90 ? 8.817 8.283 -21.275 1.00 97.50 90 LEU A N 1
ATOM 626 C CA . LEU A 1 90 ? 9.568 7.334 -22.089 1.00 97.50 90 LEU A CA 1
ATOM 627 C C . LEU A 1 90 ? 8.712 6.120 -22.454 1.00 97.50 90 LEU A C 1
ATOM 629 O O . LEU A 1 90 ? 8.671 5.747 -23.622 1.00 97.50 90 LEU A O 1
ATOM 633 N N . LEU A 1 91 ? 8.031 5.504 -21.489 1.00 98.12 91 LEU A N 1
ATOM 634 C CA . LEU A 1 91 ? 7.214 4.315 -21.738 1.00 98.12 91 LEU A CA 1
ATOM 635 C C . LEU A 1 91 ? 6.030 4.626 -22.667 1.00 98.12 91 LEU A C 1
ATOM 637 O O . LEU A 1 91 ? 5.833 3.909 -23.649 1.00 98.12 91 LEU A O 1
ATOM 641 N N . ILE A 1 92 ? 5.320 5.740 -22.453 1.00 97.94 92 ILE A N 1
ATOM 642 C CA . ILE A 1 92 ? 4.249 6.206 -23.354 1.00 97.94 92 ILE A CA 1
ATOM 643 C C . ILE A 1 92 ? 4.802 6.466 -24.763 1.00 97.94 92 ILE A C 1
ATOM 645 O O . ILE A 1 92 ? 4.240 5.998 -25.753 1.00 97.94 92 ILE A O 1
ATOM 649 N N . ALA A 1 93 ? 5.947 7.149 -24.882 1.00 97.75 93 ALA A N 1
ATOM 650 C CA . ALA A 1 93 ? 6.595 7.408 -26.170 1.00 97.75 93 ALA A CA 1
ATOM 651 C C . ALA A 1 93 ? 7.023 6.120 -26.899 1.00 97.75 93 ALA A C 1
ATOM 653 O O . ALA A 1 93 ? 7.228 6.126 -28.114 1.00 97.75 93 ALA A O 1
ATOM 654 N N . ARG A 1 94 ? 7.159 5.015 -26.162 1.00 98.00 94 ARG A N 1
ATOM 655 C CA . ARG A 1 94 ? 7.514 3.683 -26.665 1.00 98.00 94 ARG A CA 1
ATOM 656 C C . ARG A 1 94 ? 6.286 2.797 -26.901 1.00 98.00 94 ARG A C 1
ATOM 658 O O . ARG A 1 94 ? 6.448 1.626 -27.232 1.00 98.00 94 ARG A O 1
ATOM 665 N N . GLY A 1 95 ? 5.087 3.376 -26.820 1.00 97.06 95 GLY A N 1
ATOM 666 C CA . GLY A 1 95 ? 3.825 2.730 -27.164 1.00 97.06 95 GLY A CA 1
ATOM 667 C C . GLY A 1 95 ? 3.135 2.033 -25.999 1.00 97.06 95 GLY A C 1
ATOM 668 O O . GLY A 1 95 ? 2.286 1.190 -26.267 1.00 97.06 95 GLY A O 1
ATOM 669 N N . ALA A 1 96 ? 3.499 2.355 -24.752 1.00 98.00 96 ALA A N 1
ATOM 670 C CA . ALA A 1 96 ? 2.794 1.833 -23.590 1.00 98.00 96 ALA A CA 1
ATOM 671 C C . ALA A 1 96 ? 1.346 2.353 -23.529 1.00 98.00 96 ALA A C 1
ATOM 673 O O . ALA A 1 96 ? 1.124 3.547 -23.750 1.00 98.00 96 ALA A O 1
ATOM 674 N N . ASP A 1 97 ? 0.391 1.486 -23.197 1.00 97.44 97 ASP A N 1
ATOM 675 C CA . ASP A 1 97 ? -1.022 1.834 -23.028 1.00 97.44 97 ASP A CA 1
ATOM 676 C C . ASP A 1 97 ? -1.259 2.574 -21.694 1.00 97.44 97 ASP A C 1
ATOM 678 O O . ASP A 1 97 ? -1.071 1.984 -20.625 1.00 97.44 97 ASP A O 1
ATOM 682 N N . PRO A 1 98 ? -1.654 3.865 -21.712 1.00 96.38 98 PRO A N 1
ATOM 683 C CA . PRO A 1 98 ? -1.916 4.631 -20.497 1.00 96.38 98 PRO A CA 1
ATOM 684 C C . PRO A 1 98 ? -3.293 4.352 -19.873 1.00 96.38 98 PRO A C 1
ATOM 686 O O . PRO A 1 98 ? -3.552 4.880 -18.793 1.00 96.38 98 PRO A O 1
ATOM 689 N N . ASP A 1 99 ? -4.171 3.571 -20.513 1.00 95.38 99 ASP A N 1
ATOM 690 C CA . ASP A 1 99 ? -5.518 3.238 -20.020 1.00 95.38 99 ASP A CA 1
ATOM 691 C C . ASP A 1 99 ? -5.561 1.810 -19.449 1.00 95.38 99 ASP A C 1
ATOM 693 O O . ASP A 1 99 ? -6.236 0.909 -19.951 1.00 95.38 99 ASP A O 1
ATOM 697 N N . VAL A 1 100 ? -4.780 1.583 -18.389 1.00 92.88 100 VAL A N 1
ATOM 698 C CA . VAL A 1 100 ? -4.624 0.265 -17.752 1.00 92.88 100 VAL A CA 1
ATOM 699 C C . VAL A 1 100 ? -5.035 0.273 -16.281 1.00 92.88 100 VAL A C 1
ATOM 701 O O . VAL A 1 100 ? -4.936 1.285 -15.580 1.00 92.88 100 VAL A O 1
ATOM 704 N N . THR A 1 101 ? -5.472 -0.888 -15.788 1.00 87.31 101 THR A N 1
ATOM 705 C CA . THR A 1 101 ? -5.866 -1.116 -14.388 1.00 87.31 101 THR A CA 1
ATOM 706 C C . THR A 1 101 ? -5.030 -2.220 -13.745 1.00 87.31 101 THR A C 1
ATOM 708 O O . THR A 1 101 ? -4.657 -3.177 -14.422 1.00 87.31 101 THR A O 1
ATOM 711 N N . ASP A 1 102 ? -4.793 -2.139 -12.434 1.00 82.38 102 ASP A N 1
ATOM 712 C CA . ASP A 1 102 ? -4.224 -3.259 -11.672 1.00 82.38 102 ASP A CA 1
ATOM 713 C C . ASP A 1 102 ? -5.242 -4.402 -11.477 1.00 82.38 102 ASP A C 1
ATOM 715 O O . ASP A 1 102 ? -6.410 -4.318 -11.871 1.00 82.38 102 ASP A O 1
ATOM 719 N N . GLY A 1 103 ? -4.811 -5.476 -10.807 1.00 76.19 103 GLY A N 1
ATOM 720 C CA . GLY A 1 103 ? -5.674 -6.602 -10.436 1.00 76.19 103 GLY A CA 1
ATOM 721 C C . GLY A 1 103 ? -6.837 -6.256 -9.490 1.00 76.19 103 GLY A C 1
ATOM 722 O O . GLY A 1 103 ? -7.714 -7.096 -9.287 1.00 76.19 103 GLY A O 1
ATOM 723 N N . HIS A 1 104 ? -6.882 -5.041 -8.935 1.00 73.50 104 HIS A N 1
ATOM 724 C CA . HIS A 1 104 ? -7.976 -4.537 -8.101 1.00 73.50 104 HIS A CA 1
ATOM 725 C C . HIS A 1 104 ? -8.965 -3.661 -8.889 1.00 73.50 104 HIS A C 1
ATOM 727 O O . HIS A 1 104 ? -9.979 -3.234 -8.337 1.00 73.50 104 HIS A O 1
ATOM 733 N N . GLY A 1 105 ? -8.697 -3.401 -10.173 1.00 80.06 105 GLY A N 1
ATOM 734 C CA . GLY A 1 105 ? -9.489 -2.499 -11.007 1.00 80.06 105 GLY A CA 1
ATOM 735 C C . GLY A 1 105 ? -9.154 -1.018 -10.806 1.00 80.06 105 GLY A C 1
ATOM 736 O O . GLY A 1 105 ? -9.890 -0.163 -11.299 1.00 80.06 105 GLY A O 1
ATOM 737 N N . ASN A 1 106 ? -8.061 -0.690 -10.109 1.00 83.00 106 ASN A N 1
ATOM 738 C CA . ASN A 1 106 ? -7.600 0.686 -9.969 1.00 83.00 106 ASN A CA 1
ATOM 739 C C . ASN A 1 106 ? -6.903 1.118 -11.255 1.00 83.00 106 ASN A C 1
ATOM 741 O O . ASN A 1 106 ? -5.851 0.578 -11.613 1.00 83.00 106 ASN A O 1
ATOM 745 N N . HIS A 1 107 ? -7.470 2.122 -11.922 1.00 90.44 107 HIS A N 1
ATOM 746 C CA . HIS A 1 107 ? -6.833 2.775 -13.063 1.00 90.44 107 HIS A CA 1
ATOM 747 C C . HIS A 1 107 ? -5.462 3.340 -12.662 1.00 90.44 107 HIS A C 1
ATOM 749 O O . HIS A 1 107 ? -5.303 3.853 -11.554 1.00 90.44 107 HIS A O 1
ATOM 755 N N . ILE A 1 108 ? -4.483 3.277 -13.564 1.00 92.69 108 ILE A N 1
ATOM 756 C CA . ILE A 1 108 ? -3.087 3.688 -13.339 1.00 92.69 108 ILE A CA 1
ATOM 757 C C . ILE A 1 108 ? -2.934 5.097 -12.745 1.00 92.69 108 ILE A C 1
ATOM 759 O O . ILE A 1 108 ? -2.036 5.350 -11.949 1.00 92.69 108 ILE A O 1
ATOM 763 N N . THR A 1 109 ? -3.850 6.013 -13.068 1.00 92.19 109 THR A N 1
ATOM 764 C CA . THR A 1 109 ? -3.852 7.376 -12.512 1.00 92.19 109 THR A CA 1
ATOM 765 C C . THR A 1 109 ? -4.114 7.426 -11.008 1.00 92.19 109 THR A C 1
ATOM 767 O O . THR A 1 109 ? -3.693 8.380 -10.365 1.00 92.19 109 THR A O 1
ATOM 770 N N . VAL A 1 110 ? -4.797 6.434 -10.429 1.00 85.25 110 VAL A N 1
ATOM 771 C CA . VAL A 1 110 ? -5.147 6.406 -8.998 1.00 85.25 110 VAL A CA 1
ATOM 772 C C . VAL A 1 110 ? -3.913 6.178 -8.128 1.00 85.25 110 VAL A C 1
ATOM 774 O O . VAL A 1 110 ? -3.813 6.760 -7.053 1.00 85.25 110 VAL A O 1
ATOM 777 N N . ASN A 1 111 ? -2.969 5.373 -8.616 1.00 84.94 111 ASN A N 1
ATOM 778 C CA . ASN A 1 111 ? -1.735 5.044 -7.907 1.00 84.94 111 ASN A CA 1
ATOM 779 C C . ASN A 1 111 ? -0.549 5.924 -8.336 1.00 84.94 111 ASN A C 1
ATOM 781 O O . ASN A 1 111 ? 0.562 5.723 -7.862 1.00 84.94 111 ASN A O 1
ATOM 785 N N . ALA A 1 112 ? -0.779 6.930 -9.186 1.00 89.94 112 ALA A N 1
ATOM 786 C CA . ALA A 1 112 ? 0.207 7.950 -9.516 1.00 89.94 112 ALA A CA 1
ATOM 787 C C . ALA A 1 112 ? 0.233 9.044 -8.436 1.00 89.94 112 ALA A C 1
ATOM 789 O O . ALA A 1 112 ? -0.543 10.001 -8.472 1.00 89.94 112 ALA A O 1
ATOM 790 N N . TRP A 1 113 ? 1.131 8.909 -7.460 1.00 83.50 113 TRP A N 1
ATOM 791 C CA . TRP A 1 113 ? 1.207 9.817 -6.305 1.00 83.50 113 TRP A CA 1
ATOM 792 C C . TRP A 1 113 ? 1.786 11.197 -6.640 1.00 83.50 113 TRP A C 1
ATOM 794 O O . TRP A 1 113 ? 1.532 12.167 -5.922 1.00 83.50 113 TRP A O 1
ATOM 804 N N . VAL A 1 114 ? 2.544 11.297 -7.734 1.00 87.06 114 VAL A N 1
ATOM 805 C CA . VAL A 1 114 ? 3.087 12.561 -8.239 1.00 87.06 114 VAL A CA 1
ATOM 806 C C . VAL A 1 114 ? 2.025 13.253 -9.106 1.00 87.06 114 VAL A C 1
ATOM 808 O O . VAL A 1 114 ? 1.638 12.694 -10.138 1.00 87.06 114 VAL A O 1
ATOM 811 N N . PRO A 1 115 ? 1.547 14.462 -8.743 1.00 86.69 115 PRO A N 1
ATOM 812 C CA . PRO A 1 115 ? 0.473 15.145 -9.470 1.00 86.69 115 PRO A CA 1
ATOM 813 C C . PRO A 1 115 ? 0.757 15.335 -10.962 1.00 86.69 115 PRO A C 1
ATOM 815 O O . PRO A 1 115 ? -0.145 15.200 -11.789 1.00 86.69 115 PRO A O 1
ATOM 818 N N . GLU A 1 116 ? 2.008 15.620 -11.316 1.00 89.94 116 GLU A N 1
ATOM 819 C CA . GLU A 1 116 ? 2.460 15.771 -12.696 1.00 89.94 116 GLU A CA 1
ATOM 820 C C . GLU A 1 116 ? 2.334 14.457 -13.479 1.00 89.94 116 GLU A C 1
ATOM 822 O O . GLU A 1 116 ? 1.845 14.461 -14.609 1.00 89.94 116 GLU A O 1
ATOM 827 N N . VAL A 1 117 ? 2.704 13.327 -12.866 1.00 92.81 117 VAL A N 1
ATOM 828 C CA . VAL A 1 117 ? 2.572 11.986 -13.459 1.00 92.81 117 VAL A CA 1
ATOM 829 C C . VAL A 1 117 ? 1.099 11.615 -13.629 1.00 92.81 117 VAL A C 1
ATOM 831 O O . VAL A 1 117 ? 0.687 11.179 -14.703 1.00 92.81 117 VAL A O 1
ATOM 834 N N . ALA A 1 118 ? 0.281 11.851 -12.602 1.00 91.88 118 ALA A N 1
ATOM 835 C CA . ALA A 1 118 ? -1.155 11.599 -12.651 1.00 91.88 118 ALA A CA 1
ATOM 836 C C . ALA A 1 118 ? -1.850 12.417 -13.752 1.00 91.88 118 ALA A C 1
ATOM 838 O O . ALA A 1 118 ? -2.694 11.892 -14.482 1.00 91.88 118 ALA A O 1
ATOM 839 N N . ALA A 1 119 ? -1.483 13.693 -13.898 1.00 91.25 119 ALA A N 1
ATOM 840 C CA . ALA A 1 119 ? -2.008 14.567 -14.942 1.00 91.25 119 ALA A CA 1
ATOM 841 C C . ALA A 1 119 ? -1.561 14.129 -16.346 1.00 91.25 119 ALA A C 1
ATOM 843 O O . ALA A 1 119 ? -2.381 14.131 -17.267 1.00 91.25 119 ALA A O 1
ATOM 844 N N . LEU A 1 120 ? -0.295 13.726 -16.504 1.00 94.62 120 LEU A N 1
ATOM 845 C CA . LEU A 1 120 ? 0.242 13.192 -17.758 1.00 94.62 120 LEU A CA 1
ATOM 846 C C . LEU A 1 120 ? -0.529 11.945 -18.204 1.00 94.62 120 LEU A C 1
ATOM 848 O O . LEU A 1 120 ? -1.010 11.892 -19.334 1.00 94.62 120 LEU A O 1
ATOM 852 N N . LEU A 1 121 ? -0.684 10.969 -17.309 1.00 95.50 121 LEU A N 1
ATOM 853 C CA . LEU A 1 121 ? -1.405 9.725 -17.582 1.00 95.50 121 LEU A CA 1
ATOM 854 C C . LEU A 1 121 ? -2.873 9.979 -17.904 1.00 95.50 121 LEU A C 1
ATOM 856 O O . LEU A 1 121 ? -3.398 9.417 -18.858 1.00 95.50 121 LEU A O 1
ATOM 860 N N . ALA A 1 122 ? -3.526 10.869 -17.156 1.00 93.81 122 ALA A N 1
ATOM 861 C CA . ALA A 1 122 ? -4.916 11.213 -17.411 1.00 93.81 122 ALA A CA 1
ATOM 862 C C . ALA A 1 122 ? -5.110 11.849 -18.794 1.00 93.81 122 ALA A C 1
ATOM 864 O O . ALA A 1 122 ? -6.015 11.467 -19.537 1.00 93.81 122 ALA A O 1
ATOM 865 N N . ALA A 1 123 ? -4.219 12.769 -19.175 1.00 94.88 123 ALA A N 1
ATOM 866 C CA . ALA A 1 123 ? -4.223 13.363 -20.505 1.00 94.88 123 ALA A CA 1
ATOM 867 C C . ALA A 1 123 ? -3.958 12.318 -21.602 1.00 94.88 123 ALA A C 1
ATOM 869 O O . ALA A 1 123 ? -4.629 12.344 -22.634 1.00 94.88 123 ALA A O 1
ATOM 870 N N . ALA A 1 124 ? -3.021 11.393 -21.374 1.00 95.06 124 ALA A N 1
ATOM 871 C CA . ALA A 1 124 ? -2.674 10.337 -22.321 1.00 95.06 124 ALA A CA 1
ATOM 872 C C . ALA A 1 124 ? -3.806 9.306 -22.502 1.00 95.06 124 ALA A C 1
ATOM 874 O O . ALA A 1 124 ? -4.068 8.890 -23.627 1.00 95.06 124 ALA A O 1
ATOM 875 N N . ALA A 1 125 ? -4.510 8.952 -21.425 1.00 94.25 125 ALA A N 1
ATOM 876 C CA . ALA A 1 125 ? -5.653 8.036 -21.438 1.00 94.25 125 ALA A CA 1
ATOM 877 C C . ALA A 1 125 ? -6.974 8.706 -21.869 1.00 94.25 125 ALA A C 1
ATOM 879 O O . ALA A 1 125 ? -7.978 8.036 -22.090 1.00 94.25 125 ALA A O 1
ATOM 880 N N . GLY A 1 126 ? -7.016 10.040 -21.977 1.00 92.94 126 GLY A N 1
ATOM 881 C CA . GLY A 1 126 ? -8.254 10.772 -22.268 1.00 92.94 126 GLY A CA 1
ATOM 882 C C . GLY A 1 126 ? -9.285 10.707 -21.133 1.00 92.94 126 GLY A C 1
ATOM 883 O O . GLY A 1 126 ? -10.479 10.903 -21.368 1.00 92.94 126 GLY A O 1
ATOM 884 N N . VAL A 1 127 ? -8.830 10.450 -19.906 1.00 89.31 127 VAL A N 1
ATOM 885 C CA . VAL A 1 127 ? -9.656 10.391 -18.695 1.00 89.31 127 VAL A CA 1
ATOM 886 C C . VAL A 1 127 ? -9.479 11.664 -17.870 1.00 89.31 127 VAL A C 1
ATOM 888 O O . VAL A 1 127 ? -8.521 12.422 -18.031 1.00 89.31 127 VAL A O 1
ATOM 891 N N . ALA A 1 128 ? -10.423 11.941 -16.972 1.00 82.88 128 ALA A N 1
ATOM 892 C CA . ALA A 1 128 ? -10.248 13.043 -16.035 1.00 82.88 128 ALA A CA 1
ATOM 893 C C . ALA A 1 128 ? -9.055 12.751 -15.103 1.00 82.88 128 ALA A C 1
ATOM 895 O O . ALA A 1 128 ? -8.914 11.608 -14.655 1.00 82.88 128 ALA A O 1
ATOM 896 N N . PRO A 1 129 ? -8.216 13.755 -14.775 1.00 73.50 129 PRO A N 1
ATOM 897 C CA . PRO A 1 129 ? -7.192 13.576 -13.758 1.00 73.50 129 PRO A CA 1
ATOM 898 C C . PRO A 1 129 ? -7.847 13.132 -12.451 1.00 73.50 129 PRO A C 1
ATOM 900 O O . PRO A 1 129 ? -8.978 13.552 -12.166 1.00 73.50 129 PRO A O 1
ATOM 903 N N . PRO A 1 130 ? -7.164 12.284 -11.664 1.00 68.88 130 PRO A N 1
ATOM 904 C CA . PRO A 1 130 ? -7.698 11.860 -10.386 1.00 68.88 130 PRO A CA 1
ATOM 905 C C . PRO A 1 130 ? -7.990 13.120 -9.578 1.00 68.88 130 PRO A C 1
ATOM 907 O O . PRO A 1 130 ? -7.166 14.038 -9.499 1.00 68.88 130 PRO A O 1
ATOM 910 N N . ALA A 1 131 ? -9.203 13.203 -9.032 1.00 65.31 131 ALA A N 1
ATOM 911 C CA . ALA A 1 131 ? -9.516 14.286 -8.121 1.00 65.31 131 ALA A CA 1
ATOM 912 C C . ALA A 1 131 ? -8.471 14.238 -6.994 1.00 65.31 131 ALA A C 1
ATOM 914 O O . ALA A 1 131 ? -8.201 13.141 -6.493 1.00 65.31 131 ALA A O 1
ATOM 915 N N . PRO A 1 132 ? -7.868 15.377 -6.600 1.00 60.03 132 PRO A N 1
ATOM 916 C CA . PRO A 1 132 ? -6.960 15.387 -5.462 1.00 60.03 132 PRO A CA 1
ATOM 917 C C . PRO A 1 132 ? -7.673 14.705 -4.302 1.00 60.03 132 PRO A C 1
ATOM 919 O O . PRO A 1 132 ? -8.853 14.995 -4.089 1.00 60.03 132 PRO A O 1
ATOM 922 N N . ALA A 1 133 ? -6.987 13.780 -3.620 1.00 56.53 133 ALA A N 1
ATOM 923 C CA . ALA A 1 133 ? -7.564 12.989 -2.542 1.00 56.53 133 ALA A CA 1
ATOM 924 C C . ALA A 1 133 ? -8.335 13.921 -1.604 1.00 56.53 133 ALA A C 1
ATOM 926 O O . ALA A 1 133 ? -7.750 14.718 -0.866 1.00 56.53 133 ALA A O 1
ATOM 927 N N . GLN A 1 134 ? -9.665 13.888 -1.703 1.00 48.12 134 GLN A N 1
ATOM 928 C CA . GLN A 1 134 ? -10.512 14.734 -0.889 1.00 48.12 134 GLN A CA 1
ATOM 929 C C . GLN A 1 134 ? -10.477 14.119 0.501 1.00 48.12 134 GLN A C 1
ATOM 931 O O . GLN A 1 134 ? -11.244 13.212 0.815 1.00 48.12 134 GLN A O 1
ATOM 936 N N . VAL A 1 135 ? -9.564 14.594 1.347 1.00 54.75 135 VAL A N 1
ATOM 937 C CA . VAL A 1 135 ? -9.763 14.488 2.788 1.00 54.75 135 VAL A CA 1
ATOM 938 C C . VAL A 1 135 ? -10.939 15.410 3.062 1.00 54.75 135 VAL A C 1
ATOM 940 O O . VAL A 1 135 ? -10.751 16.603 3.299 1.00 54.75 135 VAL A O 1
ATOM 943 N N . GLU A 1 136 ? -12.163 14.895 2.915 1.00 53.09 136 GLU A N 1
ATOM 944 C CA . GLU A 1 136 ? -13.333 15.629 3.373 1.00 53.09 136 GLU A CA 1
ATOM 945 C C . GLU A 1 136 ? -13.033 16.042 4.816 1.00 53.09 136 GLU A C 1
ATOM 947 O O . GLU A 1 136 ? -12.699 15.175 5.635 1.00 53.09 136 GLU A O 1
ATOM 952 N N . PRO A 1 137 ? -13.040 17.349 5.134 1.00 55.69 137 PRO A N 1
ATOM 953 C CA . PRO A 1 137 ? -12.755 17.790 6.482 1.00 55.69 137 PRO A CA 1
ATOM 954 C C . PRO A 1 137 ? -13.831 17.188 7.372 1.00 55.69 137 PRO A C 1
ATOM 956 O O . PRO A 1 137 ? -14.988 17.608 7.329 1.00 55.69 137 PRO A O 1
ATOM 959 N N . VAL A 1 138 ? -13.457 16.161 8.136 1.00 61.69 138 VAL A N 1
ATOM 960 C CA . VAL A 1 138 ? -14.411 15.462 8.984 1.00 61.69 138 VAL A CA 1
ATOM 961 C C . VAL A 1 138 ? -14.895 16.485 10.012 1.00 61.69 138 VAL A C 1
ATOM 963 O O . VAL A 1 138 ? -14.055 17.026 10.737 1.00 61.69 138 VAL A O 1
ATOM 966 N N . PRO A 1 139 ? -16.198 16.831 10.050 1.00 66.38 139 PRO A N 1
ATOM 967 C CA . PRO A 1 139 ? -16.674 17.938 10.864 1.00 66.38 139 PRO A CA 1
ATOM 968 C C . PRO A 1 139 ? -16.264 17.730 12.318 1.00 66.38 139 PRO A C 1
ATOM 970 O O . PRO A 1 139 ? -16.655 16.746 12.950 1.00 66.38 139 PRO A O 1
ATOM 973 N N . GLU A 1 140 ? -15.432 18.629 12.838 1.00 80.50 140 GLU A N 1
ATOM 974 C CA . GLU A 1 140 ? -14.928 18.484 14.193 1.00 80.50 140 GLU A CA 1
ATOM 975 C C . GLU A 1 140 ? -15.985 18.942 15.198 1.00 80.50 140 GLU A C 1
ATOM 977 O O . GLU A 1 140 ? -16.488 20.067 15.142 1.00 80.50 140 GLU A O 1
ATOM 982 N N . ARG A 1 141 ? -16.298 18.080 16.166 1.00 88.62 141 ARG A N 1
ATOM 983 C CA . ARG A 1 141 ? -17.176 18.421 17.285 1.00 88.62 141 ARG A CA 1
ATOM 984 C C . ARG A 1 141 ? -16.577 17.926 18.586 1.00 88.62 141 ARG A C 1
ATOM 986 O O . ARG A 1 141 ? -16.416 16.731 18.816 1.00 88.62 141 ARG A O 1
ATOM 993 N N . ARG A 1 142 ? -16.324 18.865 19.491 1.00 92.12 142 ARG A N 1
ATOM 994 C CA . ARG A 1 142 ? -15.872 18.545 20.841 1.00 92.12 142 ARG A CA 1
ATOM 995 C C . ARG A 1 142 ? -16.951 17.770 21.597 1.00 92.12 142 ARG A C 1
ATOM 997 O O . ARG A 1 142 ? -18.076 18.247 21.729 1.00 92.12 142 ARG A O 1
ATOM 1004 N N . LEU A 1 143 ? -16.574 16.626 22.157 1.00 92.88 143 LEU A N 1
ATOM 1005 C CA . LEU A 1 143 ? -17.444 15.810 22.998 1.00 92.88 143 LEU A CA 1
ATOM 1006 C C . LEU A 1 143 ? -17.440 16.334 24.436 1.00 92.88 143 LEU A C 1
ATOM 1008 O O . LEU A 1 143 ? -16.393 16.660 25.012 1.00 92.88 143 LEU A O 1
ATOM 1012 N N . SER A 1 144 ? -18.614 16.376 25.058 1.00 95.19 144 SER A N 1
ATOM 1013 C CA . SER A 1 144 ? -18.723 16.523 26.506 1.00 95.19 144 SER A CA 1
ATOM 1014 C C . SER A 1 144 ? -18.196 15.271 27.219 1.00 95.19 144 SER A C 1
ATOM 1016 O O . SER A 1 144 ? -18.063 14.191 26.645 1.00 95.19 144 SER A O 1
ATOM 1018 N N . ARG A 1 145 ? -17.929 15.385 28.526 1.00 94.44 145 ARG A N 1
ATOM 1019 C CA . ARG A 1 145 ? -17.504 14.232 29.341 1.00 94.44 145 ARG A CA 1
ATOM 1020 C C . ARG A 1 145 ? -18.545 13.107 29.363 1.00 94.44 145 ARG A C 1
ATOM 1022 O O . ARG A 1 145 ? -18.163 11.949 29.476 1.00 94.44 145 ARG A O 1
ATOM 1029 N N . ALA A 1 146 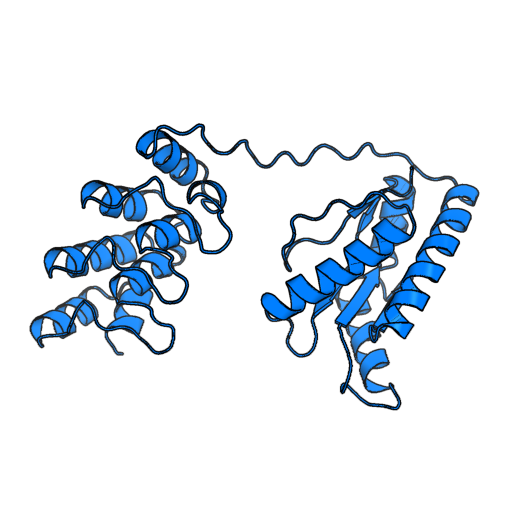? -19.833 13.450 29.309 1.00 96.12 146 ALA A N 1
ATOM 1030 C CA . ALA A 1 146 ? -20.918 12.474 29.319 1.00 96.12 146 ALA A CA 1
ATOM 1031 C C . ALA A 1 146 ? -21.000 11.725 27.983 1.00 96.12 146 ALA A C 1
ATOM 1033 O O . ALA A 1 146 ? -21.059 10.499 27.982 1.00 96.12 146 ALA A O 1
ATOM 1034 N N . GLU A 1 147 ? -20.917 12.453 26.865 1.00 95.94 147 GLU A N 1
ATOM 1035 C CA . GLU A 1 147 ? -20.873 11.860 25.523 1.00 95.94 147 GLU A CA 1
ATOM 1036 C C . GLU A 1 147 ? -19.653 10.954 25.361 1.00 95.94 147 GLU A C 1
ATOM 1038 O O . GLU A 1 147 ? -19.807 9.814 24.937 1.00 95.94 147 GLU A O 1
ATOM 1043 N N . TRP A 1 148 ? -18.466 11.410 25.787 1.00 95.62 148 TRP A N 1
ATOM 1044 C CA . TRP A 1 148 ? -17.264 10.576 25.752 1.00 95.62 148 TRP A CA 1
ATOM 1045 C C . TRP A 1 148 ? -17.462 9.266 26.514 1.00 95.62 148 TRP A C 1
ATOM 1047 O O . TRP A 1 148 ? -17.230 8.212 25.947 1.00 95.62 148 TRP A O 1
ATOM 1057 N N . ARG A 1 149 ? -17.940 9.306 27.765 1.00 96.19 149 ARG A N 1
ATOM 1058 C CA . ARG A 1 149 ? -18.157 8.082 28.559 1.00 96.19 149 ARG A CA 1
ATOM 1059 C C . ARG A 1 149 ? -19.156 7.126 27.904 1.00 96.19 149 ARG A C 1
ATOM 1061 O O . ARG A 1 149 ? -18.990 5.913 27.994 1.00 96.19 149 ARG A O 1
ATOM 1068 N N . ALA A 1 150 ? -20.206 7.657 27.278 1.00 96.31 150 ALA A N 1
ATOM 1069 C CA . ALA A 1 150 ? -21.197 6.840 26.583 1.00 96.31 150 ALA A CA 1
ATOM 1070 C C . ALA A 1 150 ? -20.595 6.154 25.347 1.00 96.31 150 ALA A C 1
ATOM 1072 O O . ALA A 1 150 ? -20.821 4.964 25.133 1.00 96.31 150 ALA A O 1
ATOM 1073 N N . VAL A 1 151 ? -19.805 6.890 24.565 1.00 96.12 151 VAL A N 1
ATOM 1074 C CA . VAL A 1 151 ? -19.138 6.367 23.370 1.00 96.12 151 VAL A CA 1
ATOM 1075 C C . VAL A 1 151 ? -17.999 5.412 23.727 1.00 96.12 151 VAL A C 1
ATOM 1077 O O . VAL A 1 151 ? -17.924 4.337 23.152 1.00 96.12 151 VAL A O 1
ATOM 1080 N N . GLU A 1 152 ? -17.178 5.734 24.723 1.00 96.75 152 GLU A N 1
ATOM 1081 C CA . GLU A 1 152 ? -16.106 4.878 25.253 1.00 96.75 152 GLU A CA 1
ATOM 1082 C C . GLU A 1 152 ? -16.647 3.517 25.700 1.00 96.75 152 GLU A C 1
ATOM 1084 O O . GLU A 1 152 ? -16.078 2.483 25.364 1.00 96.75 152 GLU A O 1
ATOM 1089 N N . LYS A 1 153 ? -17.818 3.490 26.352 1.00 97.38 153 LYS A N 1
ATOM 1090 C CA . LYS A 1 153 ? -18.496 2.232 26.686 1.00 97.38 153 LYS A CA 1
ATOM 1091 C C . LYS A 1 153 ? -18.885 1.427 25.441 1.00 97.38 153 LYS A C 1
ATOM 1093 O O . LYS A 1 153 ? -18.765 0.208 25.453 1.00 97.38 153 LYS A O 1
ATOM 1098 N N . ARG A 1 154 ? -19.375 2.086 24.384 1.00 97.69 154 ARG A N 1
ATOM 1099 C CA . ARG A 1 154 ? -19.706 1.417 23.113 1.00 97.69 154 ARG A CA 1
ATOM 1100 C C . ARG A 1 154 ? -18.453 0.877 22.432 1.00 97.69 154 ARG A C 1
ATOM 1102 O O . ARG A 1 154 ? -18.488 -0.250 21.967 1.00 97.69 154 ARG A O 1
ATOM 1109 N N . ILE A 1 155 ? -17.370 1.656 22.407 1.00 98.06 155 ILE A N 1
ATOM 1110 C CA . ILE A 1 155 ? -16.077 1.236 21.856 1.00 98.06 155 ILE A CA 1
ATOM 1111 C C . ILE A 1 155 ? -15.571 -0.006 22.592 1.00 98.06 155 ILE A C 1
ATOM 1113 O O . ILE A 1 155 ? -15.199 -0.965 21.931 1.00 98.06 155 ILE A O 1
ATOM 1117 N N . GLY A 1 156 ? -15.638 -0.027 23.929 1.00 98.12 156 GLY A N 1
ATOM 1118 C CA . GLY A 1 156 ? -15.250 -1.194 24.729 1.00 98.12 156 GLY A CA 1
ATOM 1119 C C . GLY A 1 156 ? -15.956 -2.479 24.291 1.00 98.12 156 GLY A C 1
ATOM 1120 O O . GLY A 1 156 ? -15.294 -3.474 24.050 1.00 98.12 156 GLY A O 1
ATOM 1121 N N . VAL A 1 157 ? -17.270 -2.428 24.041 1.00 98.19 157 VAL A N 1
ATOM 1122 C CA . VAL A 1 157 ? -18.025 -3.592 23.530 1.00 98.19 157 VAL A CA 1
ATOM 1123 C C . VAL A 1 157 ? -17.501 -4.077 22.171 1.00 98.19 157 VAL A C 1
ATOM 1125 O O . VAL A 1 157 ? -17.497 -5.278 21.911 1.00 98.19 157 VAL A O 1
ATOM 1128 N N . VAL A 1 158 ? -17.065 -3.166 21.294 1.00 98.56 158 VAL A N 1
ATOM 1129 C CA . VAL A 1 158 ? -16.469 -3.542 20.000 1.00 98.56 158 VAL A CA 1
ATOM 1130 C C . VAL A 1 158 ? -15.108 -4.201 20.200 1.00 98.56 158 VAL A C 1
ATOM 1132 O O . VAL A 1 158 ? -14.831 -5.212 19.560 1.00 98.56 158 VAL A O 1
ATOM 1135 N N . LEU A 1 159 ? -14.276 -3.653 21.092 1.00 98.38 159 LEU A N 1
ATOM 1136 C CA . LEU A 1 159 ? -12.965 -4.220 21.408 1.00 98.38 159 LEU A CA 1
ATOM 1137 C C . LEU A 1 159 ? -13.107 -5.621 22.018 1.00 98.38 159 LEU A C 1
ATOM 1139 O O . LEU A 1 159 ? -12.485 -6.542 21.502 1.00 98.38 159 LEU A O 1
ATOM 1143 N N . ASP A 1 160 ? -14.011 -5.818 22.983 1.00 97.75 160 ASP A N 1
ATOM 1144 C CA . ASP A 1 160 ? -14.316 -7.138 23.561 1.00 97.75 160 ASP A CA 1
ATOM 1145 C C . ASP A 1 160 ? -14.730 -8.152 22.469 1.00 97.75 160 ASP A C 1
ATOM 1147 O O . ASP A 1 160 ? -14.335 -9.320 22.478 1.00 97.75 160 ASP A O 1
ATOM 1151 N N . GLY A 1 161 ? -15.525 -7.705 21.487 1.00 97.75 161 GLY A N 1
ATOM 1152 C CA . GLY A 1 161 ? -15.923 -8.522 20.339 1.00 97.75 161 GLY A CA 1
ATOM 1153 C C . GLY A 1 161 ? -14.753 -8.888 19.420 1.00 97.75 161 GLY A C 1
ATOM 1154 O O . GLY A 1 161 ? -14.684 -10.015 18.927 1.00 97.75 161 GLY A O 1
ATOM 1155 N N . LEU A 1 162 ? -13.812 -7.965 19.215 1.00 97.44 162 LEU A N 1
ATOM 1156 C CA . LEU A 1 162 ? -12.583 -8.219 18.462 1.00 97.44 162 LEU A CA 1
ATOM 1157 C C . LEU A 1 162 ? -11.661 -9.196 19.203 1.00 97.44 162 LEU A C 1
ATOM 1159 O O . LEU A 1 162 ? -11.098 -10.084 18.561 1.00 97.44 162 LEU A O 1
ATOM 1163 N N . GLU A 1 163 ? -11.545 -9.099 20.531 1.00 95.56 163 GLU A N 1
ATOM 1164 C CA . GLU A 1 163 ? -10.791 -10.072 21.337 1.00 95.56 163 GLU A CA 1
ATOM 1165 C C . GLU A 1 163 ? -11.357 -11.486 21.175 1.00 95.56 163 GLU A C 1
ATOM 1167 O O . GLU A 1 163 ? -10.614 -12.429 20.895 1.00 95.56 163 GLU A O 1
ATOM 1172 N N . ALA A 1 164 ? -12.685 -11.633 21.232 1.00 93.56 164 ALA A N 1
ATOM 1173 C CA . ALA A 1 164 ? -13.355 -12.909 20.976 1.00 93.56 164 ALA A CA 1
ATOM 1174 C C . ALA A 1 164 ? -13.133 -13.433 19.541 1.00 93.56 164 ALA A C 1
ATOM 1176 O O . ALA A 1 164 ? -13.181 -14.641 19.309 1.00 93.56 164 ALA A O 1
ATOM 1177 N N . ALA A 1 165 ? -12.864 -12.540 18.583 1.00 93.44 165 ALA A N 1
ATOM 1178 C CA . ALA A 1 165 ? -12.512 -12.875 17.204 1.00 93.44 165 ALA A CA 1
ATOM 1179 C C . ALA A 1 165 ? -11.006 -13.140 16.999 1.00 93.44 165 ALA A C 1
ATOM 1181 O O . ALA A 1 165 ? -10.568 -13.330 15.863 1.00 93.44 165 ALA A O 1
ATOM 1182 N N . GLY A 1 166 ? -10.211 -13.165 18.072 1.00 94.12 166 GLY A N 1
ATOM 1183 C CA . GLY A 1 166 ? -8.793 -13.508 18.039 1.00 94.12 166 GLY A CA 1
ATOM 1184 C C . GLY A 1 166 ? -7.843 -12.316 17.927 1.00 94.12 166 GLY A C 1
ATOM 1185 O O . GLY A 1 166 ? -6.643 -12.538 17.748 1.00 94.12 166 GLY A O 1
ATOM 1186 N N . PHE A 1 167 ? -8.315 -11.075 18.061 1.00 96.75 167 PHE A N 1
ATOM 1187 C CA . PHE A 1 167 ? -7.438 -9.905 18.184 1.00 96.75 167 PHE A CA 1
ATOM 1188 C C . PHE A 1 167 ? -6.867 -9.757 19.601 1.00 96.75 167 PHE A C 1
ATOM 1190 O O . PHE A 1 167 ? -7.389 -10.314 20.560 1.00 96.75 167 PHE A O 1
ATOM 1197 N N . VAL A 1 168 ? -5.803 -8.967 19.734 1.00 97.31 168 VAL A N 1
ATOM 1198 C CA . VAL A 1 168 ? -5.540 -8.209 20.967 1.00 97.31 168 VAL A CA 1
ATOM 1199 C C . VAL A 1 168 ? -6.119 -6.814 20.759 1.00 97.31 168 VAL A C 1
ATOM 1201 O O . VAL A 1 168 ? -5.712 -6.128 19.816 1.00 97.31 168 VAL A O 1
ATOM 1204 N N . ALA A 1 169 ? -7.096 -6.412 21.577 1.00 97.75 169 ALA A N 1
ATOM 1205 C CA . ALA A 1 169 ? -7.834 -5.175 21.353 1.00 97.75 169 ALA A CA 1
ATOM 1206 C C . ALA A 1 169 ? -7.848 -4.270 22.594 1.00 97.75 169 ALA A C 1
ATOM 1208 O O . ALA A 1 169 ? -8.580 -4.514 23.545 1.00 97.75 169 ALA A O 1
ATOM 1209 N N . LEU A 1 170 ? -7.045 -3.203 22.585 1.00 97.62 170 LEU A N 1
ATOM 1210 C CA . LEU A 1 170 ? -6.777 -2.403 23.783 1.00 97.62 170 LEU A CA 1
ATOM 1211 C C . LEU A 1 170 ? -7.309 -0.968 23.679 1.00 97.62 170 LEU A C 1
ATOM 1213 O O . LEU A 1 170 ? -7.112 -0.257 22.692 1.00 97.62 170 LEU A O 1
ATOM 1217 N N . ALA A 1 171 ? -7.946 -0.514 24.754 1.00 96.94 171 ALA A N 1
ATOM 1218 C CA . ALA A 1 171 ? -8.312 0.881 24.965 1.00 96.94 171 ALA A CA 1
ATOM 1219 C C . ALA A 1 171 ? -7.219 1.610 25.756 1.00 96.94 171 ALA A C 1
ATOM 1221 O O . ALA A 1 171 ? -6.673 1.052 26.705 1.00 96.94 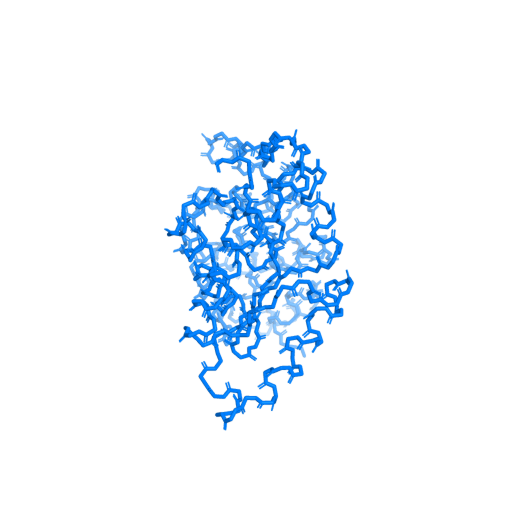171 ALA A O 1
ATOM 1222 N N . ASP A 1 172 ? -6.945 2.872 25.410 1.00 95.81 172 ASP A N 1
ATOM 1223 C CA . ASP A 1 172 ? -5.933 3.705 26.080 1.00 95.81 172 ASP A CA 1
ATOM 1224 C C . ASP A 1 172 ? -4.542 3.033 26.179 1.00 95.81 172 ASP A C 1
ATOM 1226 O O . ASP A 1 172 ? -3.803 3.267 27.137 1.00 95.81 172 ASP A O 1
ATOM 1230 N N . ALA A 1 173 ? -4.175 2.233 25.170 1.00 94.56 173 ALA A N 1
ATOM 1231 C CA . ALA A 1 173 ? -2.898 1.522 25.109 1.00 94.56 173 ALA A CA 1
ATOM 1232 C C . ALA A 1 173 ? -1.742 2.524 25.012 1.00 94.56 173 ALA A C 1
ATOM 1234 O O . ALA A 1 173 ? -1.672 3.332 24.078 1.00 94.56 173 ALA A O 1
ATOM 1235 N N . GLY A 1 174 ? -0.864 2.516 26.008 1.00 92.62 174 GLY A N 1
ATOM 1236 C CA . GLY A 1 174 ? 0.256 3.433 26.108 1.00 92.62 174 GLY A CA 1
ATOM 1237 C C . GLY A 1 174 ? -0.108 4.919 25.981 1.00 92.62 174 GLY A C 1
ATOM 1238 O O . GLY A 1 174 ? -1.216 5.393 26.268 1.00 92.62 174 GLY A O 1
ATOM 1239 N N . THR A 1 175 ? 0.877 5.728 25.591 1.00 87.06 175 THR A N 1
ATOM 1240 C CA . THR A 1 175 ? 0.663 7.149 25.269 1.00 87.06 175 THR A CA 1
ATOM 1241 C C . THR A 1 175 ? 0.800 7.400 23.776 1.00 87.06 175 THR A C 1
ATOM 1243 O O . THR A 1 175 ? -0.002 8.143 23.207 1.00 87.06 175 THR A O 1
ATOM 1246 N N . THR A 1 176 ? 1.809 6.794 23.154 1.00 88.94 176 THR A N 1
ATOM 1247 C CA . THR A 1 176 ? 2.120 6.911 21.726 1.00 88.94 176 THR A CA 1
ATOM 1248 C C . THR A 1 176 ? 1.763 5.635 20.964 1.00 88.94 176 THR A C 1
ATOM 1250 O O . THR A 1 176 ? 1.408 4.626 21.566 1.00 88.94 176 THR A O 1
ATOM 1253 N N . GLN A 1 177 ? 1.833 5.679 19.628 1.00 90.12 177 GLN A N 1
ATOM 1254 C CA . GLN A 1 177 ? 1.584 4.492 18.799 1.00 90.12 177 GLN A CA 1
ATOM 1255 C C . GLN A 1 177 ? 2.580 3.367 19.086 1.00 90.12 177 GLN A C 1
ATOM 1257 O O . GLN A 1 177 ? 2.164 2.214 19.096 1.00 90.12 177 GLN A O 1
ATOM 1262 N N . SER A 1 178 ? 3.849 3.715 19.338 1.00 86.44 178 SER A N 1
ATOM 1263 C CA . SER A 1 178 ? 4.896 2.752 19.694 1.00 86.44 178 SER A CA 1
ATOM 1264 C C . SER A 1 178 ? 4.552 2.073 21.013 1.00 86.44 178 SER A C 1
ATOM 1266 O O . SER A 1 178 ? 4.433 0.858 21.042 1.00 86.44 178 SER A O 1
ATOM 1268 N N . ASP A 1 179 ? 4.271 2.862 22.056 1.00 87.00 179 ASP A N 1
ATOM 1269 C CA . ASP A 1 179 ? 3.901 2.331 23.372 1.00 87.00 179 ASP A CA 1
ATOM 1270 C C . ASP A 1 179 ? 2.691 1.386 23.272 1.00 87.00 179 ASP A C 1
ATOM 1272 O O . ASP A 1 179 ? 2.686 0.308 23.845 1.00 87.00 179 ASP A O 1
ATOM 1276 N N . GLY A 1 180 ? 1.654 1.784 22.525 1.00 92.62 180 GLY A N 1
ATOM 1277 C CA . GLY A 1 180 ? 0.457 0.958 22.375 1.00 92.62 180 GLY A CA 1
ATOM 1278 C C . GLY A 1 180 ? 0.700 -0.328 21.577 1.00 92.62 180 GLY A C 1
ATOM 1279 O O . GLY A 1 180 ? 0.024 -1.326 21.820 1.00 92.62 180 GLY A O 1
ATOM 1280 N N . PHE A 1 181 ? 1.663 -0.325 20.649 1.00 93.44 181 PHE A N 1
ATOM 1281 C CA . PHE A 1 181 ? 2.076 -1.534 19.937 1.00 93.44 181 PHE A CA 1
ATOM 1282 C C . PHE A 1 181 ? 2.831 -2.490 20.865 1.00 93.44 181 PHE A C 1
ATOM 1284 O O . PHE A 1 181 ? 2.576 -3.695 20.831 1.00 93.44 181 PHE A O 1
ATOM 1291 N N . ASP A 1 182 ? 3.719 -1.954 21.705 1.00 92.31 182 ASP A N 1
ATOM 1292 C CA . ASP A 1 182 ? 4.453 -2.723 22.710 1.00 92.31 182 ASP A CA 1
ATOM 1293 C C . ASP A 1 182 ? 3.474 -3.362 23.709 1.00 92.31 182 ASP A C 1
ATOM 1295 O O . ASP A 1 182 ? 3.509 -4.578 23.890 1.00 92.31 182 ASP A O 1
ATOM 1299 N N . ASP A 1 183 ? 2.507 -2.593 24.229 1.00 93.44 183 ASP A N 1
ATOM 1300 C CA . ASP A 1 183 ? 1.441 -3.099 25.109 1.00 93.44 183 ASP A CA 1
ATOM 1301 C C . ASP A 1 183 ? 0.646 -4.249 24.449 1.00 93.44 183 ASP A C 1
ATOM 1303 O O . ASP A 1 183 ? 0.366 -5.272 25.078 1.00 93.44 183 ASP A O 1
ATOM 1307 N N . CYS A 1 184 ? 0.285 -4.115 23.164 1.00 94.00 184 CYS A N 1
ATOM 1308 C CA . CYS A 1 184 ? -0.411 -5.182 22.434 1.00 94.00 184 CYS A CA 1
ATOM 1309 C C . CYS A 1 184 ? 0.472 -6.421 22.235 1.00 94.00 184 CYS A C 1
ATOM 1311 O O . CYS A 1 184 ? -0.019 -7.548 22.302 1.00 94.00 184 CYS A O 1
ATOM 1313 N N . SER A 1 185 ? 1.762 -6.217 21.977 1.00 91.56 185 SER A N 1
ATOM 1314 C CA . SER A 1 185 ? 2.729 -7.294 21.759 1.00 91.56 185 SER A CA 1
ATOM 1315 C C . SER A 1 185 ? 2.976 -8.093 23.037 1.00 91.56 185 SER A C 1
ATOM 1317 O O . SER A 1 185 ? 3.000 -9.324 22.993 1.00 91.56 185 SER A O 1
ATOM 1319 N N . GLU A 1 186 ? 3.093 -7.413 24.179 1.00 91.62 186 GLU A N 1
ATOM 1320 C CA . GLU A 1 186 ? 3.173 -8.043 25.498 1.00 91.62 186 GLU A CA 1
ATOM 1321 C C . GLU A 1 186 ? 1.905 -8.856 25.787 1.00 91.62 186 GLU A C 1
ATOM 1323 O O . GLU A 1 186 ? 1.990 -10.059 26.045 1.00 91.62 186 GLU A O 1
ATOM 1328 N N . ALA A 1 187 ? 0.724 -8.249 25.619 1.00 90.44 187 ALA A N 1
ATOM 1329 C CA . ALA A 1 187 ? -0.554 -8.933 25.816 1.00 90.44 187 ALA A CA 1
ATOM 1330 C C . ALA A 1 187 ? -0.727 -10.150 24.887 1.00 90.44 187 ALA A C 1
ATOM 1332 O O . ALA A 1 187 ? -1.285 -11.170 25.294 1.00 90.44 187 ALA A O 1
ATOM 1333 N N . ALA A 1 188 ? -0.225 -10.085 23.650 1.00 89.12 188 ALA A N 1
ATOM 1334 C CA . ALA A 1 188 ? -0.235 -11.219 22.730 1.00 89.12 188 ALA A CA 1
ATOM 1335 C C . ALA A 1 188 ? 0.652 -12.375 23.216 1.00 89.12 188 ALA A C 1
ATOM 1337 O O . ALA A 1 188 ? 0.257 -13.535 23.095 1.00 89.12 188 ALA A O 1
ATOM 1338 N N . GLY A 1 189 ? 1.825 -12.069 23.782 1.00 84.75 189 GLY A N 1
ATOM 1339 C CA . GLY A 1 189 ? 2.752 -13.057 24.341 1.00 84.75 189 GLY A CA 1
ATOM 1340 C C . GLY A 1 189 ? 2.228 -13.764 25.596 1.00 84.75 189 GLY A C 1
ATOM 1341 O O . GLY A 1 189 ? 2.614 -14.900 25.866 1.00 84.75 189 GLY A O 1
ATOM 1342 N N . GLU A 1 190 ? 1.321 -13.125 26.336 1.00 82.94 190 GLU A N 1
ATOM 1343 C CA . GLU A 1 190 ? 0.695 -13.677 27.544 1.00 82.94 190 GLU A CA 1
ATOM 1344 C C . GLU A 1 190 ? -0.530 -14.568 27.263 1.00 82.94 190 GLU A C 1
ATOM 1346 O O . GLU A 1 190 ? -1.048 -15.222 28.175 1.00 82.94 190 GLU A O 1
ATOM 1351 N N . ARG A 1 191 ? -1.008 -14.635 26.010 1.00 78.06 191 ARG A N 1
ATOM 1352 C CA . ARG A 1 191 ? -2.167 -15.461 25.637 1.00 78.06 191 ARG A CA 1
ATOM 1353 C C . ARG A 1 191 ? -1.894 -16.944 25.893 1.00 78.06 191 ARG A C 1
ATOM 1355 O O . ARG A 1 191 ? -0.854 -17.478 25.521 1.00 78.06 191 ARG A O 1
ATOM 1362 N N . ALA A 1 192 ? -2.888 -17.640 26.449 1.00 59.84 192 ALA A N 1
ATOM 1363 C CA . ALA A 1 192 ? -2.791 -19.065 26.786 1.00 59.84 192 ALA A CA 1
ATOM 1364 C C . ALA A 1 192 ? -2.504 -19.976 25.575 1.00 59.84 192 ALA A C 1
ATOM 1366 O O . ALA A 1 192 ? -1.869 -21.017 25.729 1.00 59.84 192 ALA A O 1
ATOM 1367 N N . GLU A 1 193 ? -2.964 -19.582 24.386 1.00 61.00 193 GLU A N 1
ATOM 1368 C CA . GLU A 1 193 ? -2.741 -20.295 23.118 1.00 61.00 193 GLU A CA 1
ATOM 1369 C C . GLU A 1 193 ? -1.451 -19.842 22.400 1.00 61.00 193 GLU A C 1
ATOM 1371 O O . GLU A 1 193 ? -1.095 -20.391 21.361 1.00 61.00 193 GLU A O 1
ATOM 1376 N N . GLY A 1 194 ? -0.713 -18.872 22.958 1.00 60.22 194 GLY A N 1
ATOM 1377 C CA . GLY A 1 194 ? 0.424 -18.232 22.295 1.00 60.22 194 GLY A CA 1
ATOM 1378 C C . GLY A 1 194 ? -0.005 -17.351 21.107 1.00 60.22 194 GLY A C 1
ATOM 1379 O O . GLY A 1 194 ? -1.150 -16.895 21.059 1.00 60.22 194 GLY A O 1
ATOM 1380 N N . PRO A 1 195 ? 0.895 -17.082 20.140 1.00 63.38 195 PRO A N 1
ATOM 1381 C CA . PRO A 1 195 ? 0.570 -16.306 18.939 1.00 63.38 195 PRO A CA 1
ATOM 1382 C C . PRO A 1 195 ? -0.293 -17.085 17.930 1.00 63.38 195 PRO A C 1
ATOM 1384 O O . PRO A 1 195 ? -0.785 -16.500 16.961 1.00 63.38 195 PRO A O 1
ATOM 1387 N N . ASP A 1 196 ? -0.488 -18.390 18.134 1.00 66.62 196 ASP A N 1
ATOM 1388 C CA . ASP A 1 196 ? -1.319 -19.216 17.266 1.00 66.62 196 ASP A CA 1
ATOM 1389 C C . ASP A 1 196 ? -2.788 -18.772 17.378 1.00 66.62 196 ASP A C 1
ATOM 1391 O O . ASP A 1 196 ? -3.348 -18.635 18.462 1.00 66.62 196 ASP A O 1
ATOM 1395 N N . GLY A 1 197 ? -3.414 -18.483 16.233 1.00 80.44 197 GLY A N 1
ATOM 1396 C CA . GLY A 1 197 ? -4.784 -17.958 16.179 1.00 80.44 197 GLY A CA 1
ATOM 1397 C C . GLY A 1 197 ? -4.913 -16.445 16.402 1.00 80.44 197 GLY A C 1
ATOM 1398 O O . GLY A 1 197 ? -6.029 -15.924 16.345 1.00 80.44 197 GLY A O 1
ATOM 1399 N N . LEU A 1 198 ? -3.806 -15.717 16.600 1.00 92.00 198 LEU A N 1
ATOM 1400 C CA . LEU A 1 198 ? -3.817 -14.254 16.593 1.00 92.00 198 LEU A CA 1
ATOM 1401 C C . LEU A 1 198 ? -4.216 -13.745 15.201 1.00 92.00 198 LEU A C 1
ATOM 1403 O O . LEU A 1 198 ? -3.590 -14.078 14.195 1.00 92.00 198 LEU A O 1
ATOM 1407 N N . VAL A 1 199 ? -5.256 -12.914 15.143 1.00 94.88 199 VAL A N 1
ATOM 1408 C CA . VAL A 1 199 ? -5.665 -12.244 13.898 1.00 94.88 199 VAL A CA 1
ATOM 1409 C C . VAL A 1 199 ? -4.906 -10.933 13.706 1.00 94.88 199 VAL A C 1
ATOM 1411 O O . VAL A 1 199 ? -4.528 -10.594 12.584 1.00 94.88 199 VAL A O 1
ATOM 1414 N N . GLY A 1 200 ? -4.654 -10.208 14.794 1.00 96.75 200 GLY A N 1
ATOM 1415 C CA . GLY A 1 200 ? -3.972 -8.924 14.755 1.00 96.75 200 GLY A CA 1
ATOM 1416 C C . GLY A 1 200 ? -4.180 -8.101 16.018 1.00 96.75 200 GLY A C 1
ATOM 1417 O O . GLY A 1 200 ? -4.718 -8.587 17.015 1.00 96.75 200 GLY A O 1
ATOM 1418 N N . PHE A 1 201 ? -3.777 -6.837 15.954 1.00 97.81 201 PHE A N 1
ATOM 1419 C CA . PHE A 1 201 ? -3.976 -5.843 17.007 1.00 97.81 201 PHE A CA 1
ATOM 1420 C C . PHE A 1 201 ? -5.020 -4.813 16.584 1.00 97.81 201 PHE A C 1
ATOM 1422 O O . PHE A 1 201 ? -5.138 -4.498 15.401 1.00 97.81 201 PHE A O 1
ATOM 1429 N N . CYS A 1 202 ? -5.752 -4.262 17.549 1.00 98.25 202 CYS A N 1
ATOM 1430 C CA . CYS A 1 202 ? -6.619 -3.103 17.360 1.00 98.25 202 CYS A CA 1
ATOM 1431 C C . CYS A 1 202 ? -6.591 -2.242 18.619 1.00 98.25 202 CYS A C 1
ATOM 1433 O O . CYS A 1 202 ? -7.078 -2.659 19.662 1.00 98.25 202 CYS A O 1
ATOM 1435 N N . TYR A 1 203 ? -6.065 -1.027 18.554 1.00 98.31 203 TYR A N 1
ATOM 1436 C CA . TYR A 1 203 ? -5.966 -0.195 19.747 1.00 98.31 203 TYR A CA 1
ATOM 1437 C C . TYR A 1 203 ? -6.110 1.290 19.455 1.00 98.31 203 TYR A C 1
ATOM 1439 O O . TYR A 1 203 ? -6.001 1.751 18.320 1.00 98.31 203 TYR A O 1
ATOM 1447 N N . TYR A 1 204 ? -6.346 2.069 20.502 1.00 98.12 204 TYR A N 1
ATOM 1448 C CA . TYR A 1 204 ? -6.157 3.514 20.467 1.00 98.12 204 TYR A CA 1
ATOM 1449 C C . TYR A 1 204 ? -5.399 3.954 21.710 1.00 98.12 204 TYR A C 1
ATOM 1451 O O . TYR A 1 204 ? -5.549 3.372 22.783 1.00 98.12 204 TYR A O 1
ATOM 1459 N N . THR A 1 205 ? -4.591 4.999 21.574 1.00 97.88 205 THR A N 1
ATOM 1460 C CA . THR A 1 205 ? -3.739 5.470 22.668 1.00 97.88 205 THR A CA 1
ATOM 1461 C C . THR A 1 205 ? -4.411 6.577 23.465 1.00 97.88 205 THR A C 1
ATOM 1463 O O . THR A 1 205 ? -5.386 7.196 23.026 1.00 97.88 205 THR A O 1
ATOM 1466 N N . ARG A 1 206 ? -3.826 6.941 24.611 1.00 95.12 206 ARG A N 1
ATOM 1467 C CA . ARG A 1 206 ? -4.280 8.118 25.371 1.00 95.12 206 ARG A CA 1
ATOM 1468 C C . ARG A 1 206 ? -4.207 9.419 24.561 1.00 95.12 206 ARG A C 1
ATOM 1470 O O . ARG A 1 206 ? -5.021 10.322 24.778 1.00 95.12 206 ARG A O 1
ATOM 1477 N N . GLN A 1 207 ? -3.261 9.541 23.622 1.00 94.25 207 GLN A N 1
ATOM 1478 C CA . GLN A 1 207 ? -3.203 10.688 22.709 1.00 94.25 207 GLN A CA 1
ATOM 1479 C C . GLN A 1 207 ? -4.358 10.676 21.704 1.00 94.25 207 GLN A C 1
ATOM 1481 O O . GLN A 1 207 ? -4.979 11.725 21.493 1.00 94.25 207 GLN A O 1
ATOM 1486 N N . ASP A 1 208 ? -4.680 9.510 21.139 1.00 95.94 208 ASP A N 1
ATOM 1487 C CA . ASP A 1 208 ? -5.817 9.350 20.230 1.00 95.94 208 ASP A CA 1
ATOM 1488 C C . ASP A 1 208 ? -7.131 9.671 20.950 1.00 95.94 208 ASP A C 1
ATOM 1490 O O . ASP A 1 208 ? -7.906 10.497 20.471 1.00 95.94 208 ASP A O 1
ATOM 1494 N N . ALA A 1 209 ? -7.342 9.131 22.154 1.00 96.00 209 ALA A N 1
ATOM 1495 C CA . ALA A 1 209 ? -8.516 9.417 22.979 1.00 96.00 209 ALA A CA 1
ATOM 1496 C C . ALA A 1 209 ? -8.636 10.911 23.321 1.00 96.00 209 ALA A C 1
ATOM 1498 O O . ALA A 1 209 ? -9.708 11.518 23.221 1.00 96.00 209 ALA A O 1
ATOM 1499 N N . ALA A 1 210 ? -7.524 11.556 23.694 1.00 93.38 210 ALA A N 1
ATOM 1500 C CA . ALA A 1 210 ? -7.509 12.987 23.973 1.00 93.38 210 ALA A CA 1
ATOM 1501 C C . ALA A 1 210 ? -7.861 13.820 22.730 1.00 93.38 210 ALA A C 1
ATOM 1503 O O . ALA A 1 210 ? -8.571 14.824 22.860 1.00 93.38 210 ALA A O 1
ATOM 1504 N N . ARG A 1 211 ? -7.369 13.430 21.546 1.00 92.38 211 ARG A N 1
ATOM 1505 C CA . ARG A 1 211 ? -7.717 14.055 20.262 1.00 92.38 211 ARG A CA 1
ATOM 1506 C C . ARG A 1 211 ? -9.192 13.843 19.941 1.00 92.38 211 ARG A C 1
ATOM 1508 O O . ARG A 1 211 ? -9.880 14.833 19.711 1.00 92.38 211 ARG A O 1
ATOM 1515 N N . ALA A 1 212 ? -9.688 12.617 20.056 1.00 94.81 212 ALA A N 1
ATOM 1516 C CA . ALA A 1 212 ? -11.072 12.251 19.784 1.00 94.81 212 ALA A CA 1
ATOM 1517 C C . ALA A 1 212 ? -12.073 13.029 20.645 1.00 94.81 212 ALA A C 1
ATOM 1519 O O . ALA A 1 212 ? -13.109 13.466 20.159 1.00 94.81 212 ALA A O 1
ATOM 1520 N N . ARG A 1 213 ? -11.744 13.328 21.907 1.00 95.06 213 ARG A N 1
ATOM 1521 C CA . ARG A 1 213 ? -12.571 14.212 22.751 1.00 95.06 213 ARG A CA 1
ATOM 1522 C C . ARG A 1 213 ? -12.681 15.645 22.213 1.00 95.06 213 ARG A C 1
ATOM 1524 O O . ARG A 1 213 ? -13.662 16.326 22.507 1.00 95.06 213 ARG A O 1
ATOM 1531 N N . ARG A 1 214 ? -11.675 16.136 21.481 1.00 92.62 214 ARG A N 1
ATOM 1532 C CA . ARG A 1 214 ? -11.651 17.493 20.902 1.00 92.62 214 ARG A CA 1
ATOM 1533 C C . ARG A 1 214 ? -12.278 17.544 19.515 1.00 92.62 214 ARG A C 1
ATOM 1535 O O . ARG A 1 214 ? -12.972 18.512 19.232 1.00 92.62 214 ARG A O 1
ATOM 1542 N N . THR A 1 215 ? -12.032 16.523 18.702 1.00 92.69 215 THR A N 1
ATOM 1543 C CA . THR A 1 215 ? -12.425 16.486 17.290 1.00 92.69 215 THR A CA 1
ATOM 1544 C C . THR A 1 215 ? -13.712 15.704 17.053 1.00 92.69 215 THR A C 1
ATOM 1546 O O . THR A 1 215 ? -14.368 15.921 16.048 1.00 92.69 215 THR A O 1
ATOM 1549 N N . GLY A 1 216 ? -14.094 14.806 17.960 1.00 94.00 216 GLY A N 1
ATOM 1550 C CA . GLY A 1 216 ? -15.184 13.859 17.738 1.00 94.00 216 GLY A CA 1
ATOM 1551 C C . GLY A 1 216 ? -14.784 12.663 16.873 1.00 94.00 216 GLY A C 1
ATOM 1552 O O . GLY A 1 216 ? -15.656 11.889 16.509 1.00 94.00 216 GLY A O 1
ATOM 1553 N N . HIS A 1 217 ? -13.491 12.488 16.572 1.00 93.50 217 HIS A N 1
ATOM 1554 C CA . HIS A 1 217 ? -12.987 11.432 15.684 1.00 93.50 217 HIS A CA 1
ATOM 1555 C C . HIS A 1 217 ? -11.874 10.635 16.350 1.00 93.50 217 HIS A C 1
ATOM 1557 O O . HIS A 1 217 ? -10.855 11.211 16.743 1.00 93.50 217 HIS A O 1
ATOM 1563 N N . LEU A 1 218 ? -12.067 9.324 16.476 1.00 96.31 218 LEU A N 1
ATOM 1564 C CA . LEU A 1 218 ? -11.080 8.410 17.043 1.00 96.31 218 LEU A CA 1
ATOM 1565 C C . LEU A 1 218 ? -10.305 7.711 15.936 1.00 96.31 218 LEU A C 1
ATOM 1567 O O . LEU A 1 218 ? -10.891 7.014 15.115 1.00 96.31 218 LEU A O 1
ATOM 1571 N N . LEU A 1 219 ? -8.984 7.862 15.956 1.00 95.81 219 LEU A N 1
ATOM 1572 C CA . LEU A 1 219 ? -8.104 7.063 15.116 1.00 95.81 219 LEU A CA 1
ATOM 1573 C C . LEU A 1 219 ? -7.824 5.731 15.806 1.00 95.81 219 LEU A C 1
ATOM 1575 O O . LEU A 1 219 ? -7.446 5.709 16.978 1.00 95.81 219 LEU A O 1
ATOM 1579 N N . LEU A 1 220 ? -7.990 4.641 15.064 1.00 97.62 220 LEU A N 1
ATOM 1580 C CA . LEU A 1 220 ? -7.645 3.294 15.499 1.00 97.62 220 LEU A CA 1
ATOM 1581 C C . LEU A 1 220 ? -6.316 2.886 14.877 1.00 97.62 220 LEU A C 1
ATOM 1583 O O . LEU A 1 220 ? -6.066 3.085 13.692 1.00 97.62 220 LEU A O 1
ATOM 1587 N N . ALA A 1 221 ? -5.420 2.375 15.701 1.00 97.00 221 ALA A N 1
ATOM 1588 C CA . ALA A 1 221 ? -4.241 1.659 15.260 1.00 97.00 221 ALA A CA 1
ATOM 1589 C C . ALA A 1 221 ? -4.614 0.190 15.086 1.00 97.00 221 ALA A C 1
ATOM 1591 O O . ALA A 1 221 ? -5.435 -0.337 15.839 1.00 97.00 221 ALA A O 1
ATOM 1592 N N . PHE A 1 222 ? -4.017 -0.468 14.106 1.00 97.56 222 PHE A N 1
ATOM 1593 C CA . PHE A 1 222 ? -4.183 -1.898 13.923 1.00 97.56 222 PHE A CA 1
ATOM 1594 C C . PHE A 1 222 ? -2.922 -2.487 13.306 1.00 97.56 222 PHE A C 1
ATOM 1596 O O . PHE A 1 222 ? -2.111 -1.772 12.718 1.00 97.56 222 PHE A O 1
ATOM 1603 N N . TRP A 1 223 ? -2.773 -3.795 13.452 1.00 97.25 223 TRP A N 1
ATOM 1604 C CA . TRP A 1 223 ? -1.693 -4.550 12.837 1.00 97.25 223 TRP A CA 1
ATOM 1605 C C . TRP A 1 223 ? -2.176 -5.956 12.496 1.00 97.25 223 TRP A C 1
ATOM 1607 O O . TRP A 1 223 ? -2.955 -6.532 13.254 1.00 97.25 223 TRP A O 1
ATOM 1617 N N . GLY A 1 224 ? -1.751 -6.497 11.357 1.00 95.69 224 GLY A N 1
ATOM 1618 C CA . GLY A 1 224 ? -2.148 -7.822 10.890 1.00 95.69 224 GLY A CA 1
ATOM 1619 C C . GLY A 1 224 ? -1.138 -8.899 11.261 1.00 95.69 224 GLY A C 1
ATOM 1620 O O . GLY A 1 224 ? 0.014 -8.835 10.849 1.00 95.69 224 GLY A O 1
ATOM 1621 N N . ALA A 1 225 ? -1.570 -9.930 11.982 1.00 93.06 225 ALA A N 1
ATOM 1622 C CA . ALA A 1 225 ? -0.713 -11.069 12.292 1.00 93.06 225 ALA A CA 1
ATOM 1623 C C . ALA A 1 225 ? -0.594 -12.038 11.093 1.00 93.06 225 ALA A C 1
ATOM 1625 O O . ALA A 1 225 ? -1.531 -12.149 10.293 1.00 93.06 225 ALA A O 1
ATOM 1626 N N . PRO A 1 226 ? 0.522 -12.782 10.971 1.00 90.88 226 PRO A N 1
ATOM 1627 C CA . PRO A 1 226 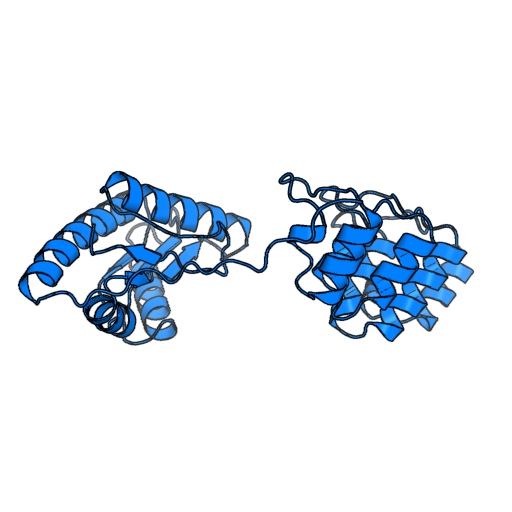? 1.647 -12.836 11.913 1.00 90.88 226 PRO A CA 1
ATOM 1628 C C . PRO A 1 226 ? 2.773 -11.834 11.627 1.00 90.88 226 PRO A C 1
ATOM 1630 O O . PRO A 1 226 ? 3.727 -11.771 12.394 1.00 90.88 226 PRO A O 1
ATOM 1633 N N . ASP A 1 227 ? 2.713 -11.100 10.519 1.00 87.56 227 ASP A N 1
ATOM 1634 C CA . ASP A 1 227 ? 3.895 -10.456 9.937 1.00 87.56 227 ASP A CA 1
ATOM 1635 C C . ASP A 1 227 ? 3.705 -8.988 9.543 1.00 87.56 227 ASP A C 1
ATOM 1637 O O . ASP A 1 227 ? 4.671 -8.336 9.156 1.00 87.56 227 ASP A O 1
ATOM 1641 N N . GLY A 1 228 ? 2.488 -8.451 9.624 1.00 87.75 228 GLY A N 1
ATOM 1642 C CA . GLY A 1 228 ? 2.171 -7.113 9.132 1.00 87.75 228 GLY A CA 1
ATOM 1643 C C . GLY A 1 228 ? 2.338 -6.961 7.622 1.00 87.75 228 GLY A C 1
ATOM 1644 O O . GLY A 1 228 ? 2.469 -5.837 7.143 1.00 87.75 228 GLY A O 1
ATOM 1645 N N . SER A 1 229 ? 2.360 -8.061 6.864 1.00 85.25 229 SER A N 1
ATOM 1646 C CA . SER A 1 229 ? 2.360 -7.999 5.404 1.00 85.25 229 SER A CA 1
ATOM 1647 C C . SER A 1 229 ? 1.127 -7.240 4.891 1.00 85.25 229 SER A C 1
ATOM 1649 O O . SER A 1 229 ? 0.083 -7.243 5.551 1.00 85.25 229 SER A O 1
ATOM 1651 N N . PRO A 1 230 ? 1.180 -6.628 3.692 1.00 82.69 230 PRO A N 1
ATOM 1652 C CA . PRO A 1 230 ? 0.040 -5.892 3.138 1.00 82.69 230 PRO A CA 1
ATOM 1653 C C . PRO A 1 230 ? -1.272 -6.689 3.194 1.00 82.69 230 PRO A C 1
ATOM 1655 O O . PRO A 1 230 ? -2.293 -6.196 3.665 1.00 82.69 230 PRO A O 1
ATOM 1658 N N . ARG A 1 231 ? -1.211 -7.984 2.863 1.00 86.31 231 ARG A N 1
ATOM 1659 C CA . ARG A 1 231 ? -2.360 -8.894 2.914 1.00 86.31 231 ARG A CA 1
ATOM 1660 C C . ARG A 1 231 ? -2.922 -9.092 4.326 1.00 86.31 231 ARG A C 1
ATOM 1662 O O . ARG A 1 231 ? -4.141 -9.177 4.492 1.00 86.31 231 ARG A O 1
ATOM 1669 N N . THR A 1 232 ? -2.070 -9.244 5.342 1.00 91.62 232 THR A N 1
ATOM 1670 C CA . THR A 1 232 ? -2.535 -9.440 6.726 1.00 91.62 232 THR A CA 1
ATOM 1671 C C . THR A 1 232 ? -3.041 -8.131 7.320 1.00 91.62 232 THR A C 1
ATOM 1673 O O . THR A 1 232 ? -4.059 -8.148 8.015 1.00 91.62 232 THR A O 1
ATOM 1676 N N . MET A 1 233 ? -2.418 -7.001 6.973 1.00 93.00 233 MET A N 1
ATOM 1677 C CA . MET A 1 233 ? -2.884 -5.656 7.314 1.00 93.00 233 MET A CA 1
ATOM 1678 C C . MET A 1 233 ? -4.274 -5.382 6.735 1.00 93.00 233 MET A C 1
ATOM 1680 O O . MET A 1 233 ? -5.194 -5.086 7.492 1.00 93.00 233 MET A O 1
ATOM 1684 N N . GLU A 1 234 ? -4.478 -5.551 5.429 1.00 89.75 234 GLU A N 1
ATOM 1685 C CA . GLU A 1 234 ? -5.781 -5.337 4.781 1.00 89.75 234 GLU A CA 1
ATOM 1686 C C . GLU A 1 234 ? -6.884 -6.193 5.409 1.00 89.75 234 GLU A C 1
ATOM 1688 O O . GLU A 1 234 ? -7.970 -5.701 5.727 1.00 89.75 234 GLU A O 1
ATOM 1693 N N . ARG A 1 235 ? -6.591 -7.477 5.659 1.00 93.69 235 ARG A N 1
ATOM 1694 C CA . ARG A 1 235 ? -7.528 -8.389 6.321 1.00 93.69 235 ARG A CA 1
ATOM 1695 C C . ARG A 1 235 ? -7.876 -7.918 7.734 1.00 93.69 235 ARG A C 1
ATOM 1697 O O . ARG A 1 235 ? -9.055 -7.885 8.084 1.00 93.69 235 ARG A O 1
ATOM 1704 N N . ALA A 1 236 ? -6.875 -7.586 8.549 1.00 96.62 236 ALA A N 1
ATOM 1705 C CA . ALA A 1 236 ? -7.083 -7.150 9.926 1.00 96.62 236 ALA A CA 1
ATOM 1706 C C . ALA A 1 236 ? -7.838 -5.813 9.985 1.00 96.62 236 ALA A C 1
ATOM 1708 O O . ALA A 1 236 ? -8.841 -5.708 10.690 1.00 96.62 236 ALA A O 1
ATOM 1709 N N . GLY A 1 237 ? -7.420 -4.830 9.185 1.00 96.62 237 GLY A N 1
ATOM 1710 C CA . GLY A 1 237 ? -8.081 -3.531 9.065 1.00 96.62 237 GLY A CA 1
ATOM 1711 C C . GLY A 1 237 ? -9.534 -3.663 8.609 1.00 96.62 237 GLY A C 1
ATOM 1712 O O . GLY A 1 237 ? -10.422 -3.055 9.205 1.00 96.62 237 GLY A O 1
ATOM 1713 N N . GLY A 1 238 ? -9.809 -4.536 7.634 1.00 96.69 238 GLY A N 1
ATOM 1714 C CA . GLY A 1 238 ? -11.167 -4.828 7.173 1.00 96.69 238 GLY A CA 1
ATOM 1715 C C . GLY A 1 238 ? -12.075 -5.379 8.277 1.00 96.69 238 GLY A C 1
ATOM 1716 O O . GLY A 1 238 ? -13.215 -4.931 8.408 1.00 96.69 238 GLY A O 1
ATOM 1717 N N . LEU A 1 239 ? -11.567 -6.294 9.109 1.00 98.00 239 LEU A N 1
ATOM 1718 C CA . LEU A 1 239 ? -12.304 -6.845 10.254 1.00 98.00 239 LEU A CA 1
ATOM 1719 C C . LEU A 1 239 ? -12.554 -5.791 11.340 1.00 98.00 239 LEU A C 1
ATOM 1721 O O . LEU A 1 239 ? -13.677 -5.683 11.832 1.00 98.00 239 LEU A O 1
ATOM 1725 N N . VAL A 1 240 ? -11.549 -4.972 11.669 1.00 98.31 240 VAL A N 1
ATOM 1726 C CA . VAL A 1 240 ? -11.687 -3.861 12.627 1.00 98.31 240 VAL A CA 1
ATOM 1727 C C . VAL A 1 240 ? -12.746 -2.869 12.148 1.00 98.31 240 VAL A C 1
ATOM 1729 O O . VAL A 1 240 ? -13.686 -2.550 12.875 1.00 98.31 240 VAL A O 1
ATOM 1732 N N . VAL A 1 241 ? -12.643 -2.409 10.900 1.00 97.81 241 VAL A N 1
ATOM 1733 C CA . VAL A 1 241 ? -13.605 -1.470 10.310 1.00 97.81 241 VAL A CA 1
ATOM 1734 C C . VAL A 1 241 ? -15.008 -2.075 10.253 1.00 97.81 241 VAL A C 1
ATOM 1736 O O . VAL A 1 241 ? -15.980 -1.377 10.552 1.00 97.81 241 VAL A O 1
ATOM 1739 N N . GLY A 1 242 ? -15.122 -3.360 9.909 1.00 97.44 242 GLY A N 1
ATOM 1740 C CA . GLY A 1 242 ? -16.378 -4.108 9.931 1.00 97.44 242 GLY A CA 1
ATOM 1741 C C . GLY A 1 242 ? -17.036 -4.092 11.310 1.00 97.44 242 GLY A C 1
ATOM 1742 O O . GLY A 1 242 ? -18.176 -3.648 11.427 1.00 97.44 242 GLY A O 1
ATOM 1743 N N . ALA A 1 243 ? -16.293 -4.455 12.358 1.00 98.31 243 ALA A N 1
ATOM 1744 C CA . ALA A 1 243 ? -16.803 -4.514 13.728 1.00 98.31 243 ALA A CA 1
ATOM 1745 C C . ALA A 1 243 ? -17.331 -3.155 14.226 1.00 98.31 243 ALA A C 1
ATOM 1747 O O . ALA A 1 243 ? -18.419 -3.065 14.801 1.00 98.31 243 ALA A O 1
ATOM 1748 N N . PHE A 1 244 ? -16.608 -2.062 13.956 1.00 98.25 244 PHE A N 1
ATOM 1749 C CA . PHE A 1 244 ? -17.075 -0.721 14.321 1.00 98.25 244 PHE A CA 1
ATOM 1750 C C . PHE A 1 244 ? -18.319 -0.293 13.525 1.00 98.25 244 PHE A C 1
ATOM 1752 O O . PHE A 1 244 ? -19.232 0.314 14.091 1.00 98.25 244 PHE A O 1
ATOM 1759 N N . ARG A 1 245 ? -18.395 -0.627 12.230 1.00 97.69 245 ARG A N 1
ATOM 1760 C CA . ARG A 1 245 ? -19.578 -0.342 11.399 1.00 97.69 245 ARG A CA 1
ATOM 1761 C C . ARG A 1 245 ? -20.804 -1.130 11.856 1.00 97.69 245 ARG A C 1
ATOM 1763 O O . ARG A 1 245 ? -21.889 -0.558 11.934 1.00 97.69 245 ARG A O 1
ATOM 1770 N N . GLU A 1 246 ? -20.640 -2.400 12.216 1.00 97.00 246 GLU A N 1
ATOM 1771 C CA . GLU A 1 246 ? -21.706 -3.240 12.780 1.00 97.00 246 GLU A CA 1
ATOM 1772 C C . GLU A 1 246 ? -22.229 -2.692 14.116 1.00 97.00 246 GLU A C 1
ATOM 1774 O O . GLU A 1 246 ? -23.432 -2.719 14.374 1.00 97.00 246 GLU A O 1
ATOM 1779 N N . ALA A 1 247 ? -21.354 -2.088 14.925 1.00 96.56 247 ALA A N 1
ATOM 1780 C CA . ALA A 1 247 ? -21.724 -1.368 16.146 1.00 96.56 247 ALA A CA 1
ATOM 1781 C C . ALA A 1 247 ? -22.367 0.018 15.899 1.00 96.56 247 ALA A C 1
ATOM 1783 O O . ALA A 1 247 ? -22.627 0.781 16.844 1.00 96.56 247 ALA A O 1
ATOM 1784 N N . GLY A 1 248 ? -22.632 0.355 14.634 1.00 95.62 248 GLY A N 1
ATOM 1785 C CA . GLY A 1 248 ? -23.327 1.565 14.209 1.00 95.62 248 GLY A CA 1
ATOM 1786 C C . GLY A 1 248 ? -22.451 2.814 14.155 1.00 95.62 248 GLY A C 1
ATOM 1787 O O . GLY A 1 248 ? -22.992 3.918 14.135 1.00 95.62 248 GLY A O 1
ATOM 1788 N N . PHE A 1 249 ? -21.122 2.684 14.167 1.00 96.19 249 PHE A N 1
ATOM 1789 C CA . PHE A 1 249 ? -20.236 3.823 13.935 1.00 96.19 249 PHE A CA 1
ATOM 1790 C C . PHE A 1 249 ? -20.052 4.085 12.440 1.00 96.19 249 PHE A C 1
ATOM 1792 O O . PHE A 1 249 ? -19.944 3.162 11.630 1.00 96.19 249 PHE A O 1
ATOM 1799 N N . ARG A 1 250 ? -19.934 5.363 12.067 1.00 94.00 250 ARG A N 1
ATOM 1800 C CA . ARG A 1 250 ? -19.386 5.727 10.757 1.00 94.00 250 ARG A CA 1
ATOM 1801 C C . ARG A 1 250 ? -17.866 5.648 10.828 1.00 94.00 250 ARG A C 1
ATOM 1803 O O . ARG A 1 250 ? -17.259 6.202 11.740 1.00 94.00 250 ARG A O 1
ATOM 1810 N N . VAL A 1 251 ? -17.265 4.948 9.869 1.00 93.81 251 VAL A N 1
ATOM 1811 C CA . VAL A 1 251 ? -15.817 4.710 9.829 1.00 93.81 251 VAL A CA 1
ATOM 1812 C C . VAL A 1 251 ? -15.274 5.046 8.448 1.00 93.81 251 VAL A C 1
ATOM 1814 O O . VAL A 1 251 ? -15.703 4.452 7.450 1.00 93.81 251 VAL A O 1
ATOM 1817 N N . HIS A 1 252 ? -14.313 5.966 8.416 1.00 90.38 252 HIS A N 1
ATOM 1818 C CA . HIS A 1 252 ? -13.557 6.360 7.233 1.00 90.38 252 HIS A CA 1
ATOM 1819 C C . HIS A 1 252 ? -12.214 5.626 7.224 1.00 90.38 252 HIS A C 1
ATOM 1821 O O . HIS A 1 252 ? -11.432 5.747 8.165 1.00 90.38 252 HIS A O 1
ATOM 1827 N N . TRP A 1 253 ? -11.957 4.854 6.171 1.00 89.94 253 TRP A N 1
ATOM 1828 C CA . TRP A 1 253 ? -10.708 4.126 5.951 1.00 89.94 253 TRP A CA 1
ATOM 1829 C C . TRP A 1 253 ? -10.548 3.878 4.449 1.00 89.94 253 TRP A C 1
ATOM 1831 O O . TRP A 1 253 ? -11.542 3.589 3.781 1.00 89.94 253 TRP A O 1
ATOM 1841 N N . ASN A 1 254 ? -9.332 4.014 3.920 1.00 82.19 254 ASN A N 1
ATOM 1842 C CA . ASN A 1 254 ? -9.045 3.879 2.484 1.00 82.19 254 ASN A CA 1
ATOM 1843 C C . ASN A 1 254 ? -8.784 2.423 2.046 1.00 82.19 254 ASN A C 1
ATOM 1845 O O . ASN A 1 254 ? -8.526 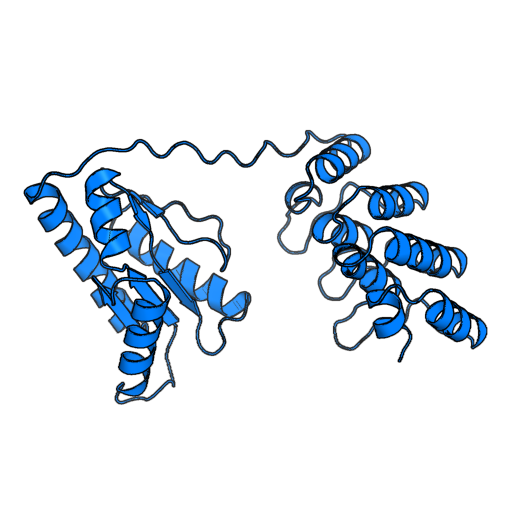2.191 0.873 1.00 82.19 254 ASN A O 1
ATOM 1849 N N . GLY A 1 255 ? -8.827 1.464 2.976 1.00 82.12 255 GLY A N 1
ATOM 1850 C CA . GLY A 1 255 ? -8.578 0.052 2.690 1.00 82.12 255 GLY A CA 1
ATOM 1851 C C . GLY A 1 255 ? -7.122 -0.393 2.825 1.00 82.12 255 GLY A C 1
ATOM 1852 O O . GLY A 1 255 ? -6.873 -1.582 2.673 1.00 82.12 255 GLY A O 1
ATOM 1853 N N . THR A 1 256 ? -6.174 0.504 3.127 1.00 79.50 256 THR A N 1
ATOM 1854 C CA . THR A 1 256 ? -4.739 0.177 3.153 1.00 79.50 256 THR A CA 1
ATOM 1855 C C . THR A 1 256 ? -4.175 0.055 4.570 1.00 79.50 256 THR A C 1
ATOM 1857 O O . THR A 1 256 ? -4.669 0.672 5.519 1.00 79.50 256 THR A O 1
ATOM 1860 N N . GLY A 1 257 ? -3.103 -0.735 4.710 1.00 78.06 257 GLY A N 1
ATOM 1861 C CA . GLY A 1 257 ? -2.365 -0.913 5.968 1.00 78.06 257 GLY A CA 1
ATOM 1862 C C . GLY A 1 257 ? -1.752 0.377 6.525 1.00 78.06 257 GLY A C 1
ATOM 1863 O O . GLY A 1 257 ? -1.663 0.541 7.738 1.00 78.06 257 GLY A O 1
ATOM 1864 N N . ASP A 1 258 ? -1.404 1.315 5.644 1.00 78.56 258 ASP A N 1
ATOM 1865 C CA . ASP A 1 258 ? -0.710 2.559 6.003 1.00 78.56 258 ASP A CA 1
ATOM 1866 C C . ASP A 1 258 ? -1.656 3.685 6.448 1.00 78.56 258 ASP A C 1
ATOM 1868 O O . ASP A 1 258 ? -1.220 4.762 6.860 1.00 78.56 258 ASP A O 1
ATOM 1872 N N . SER A 1 259 ? -2.970 3.455 6.379 1.00 84.31 259 SER A N 1
ATOM 1873 C CA . SER A 1 259 ? -3.984 4.411 6.813 1.00 84.31 259 SER A CA 1
ATOM 1874 C C . SER A 1 259 ? -4.724 3.904 8.037 1.00 84.31 259 SER A C 1
ATOM 1876 O O . SER A 1 259 ? -5.278 2.808 8.045 1.00 84.31 259 SER A O 1
ATOM 1878 N N . ARG A 1 260 ? -4.802 4.733 9.077 1.00 92.50 260 ARG A N 1
ATOM 1879 C CA . ARG A 1 260 ? -5.546 4.415 10.299 1.00 92.50 260 ARG A CA 1
ATOM 1880 C C . ARG A 1 260 ? -7.040 4.704 10.117 1.00 92.50 260 ARG A C 1
ATOM 1882 O O . ARG A 1 260 ? -7.378 5.835 9.755 1.00 92.50 260 ARG A O 1
ATOM 1889 N N . PRO A 1 261 ? -7.948 3.755 10.418 1.00 95.12 261 PRO A N 1
ATOM 1890 C CA . PRO A 1 261 ? -9.379 4.018 10.411 1.00 95.12 261 PRO A CA 1
ATOM 1891 C C . PRO A 1 261 ? -9.749 5.167 11.352 1.00 95.12 261 PRO A C 1
ATOM 1893 O O . PRO A 1 261 ? -9.326 5.195 12.509 1.00 95.12 261 PRO A O 1
ATOM 1896 N N . SER A 1 262 ? -10.573 6.093 10.864 1.00 94.50 262 SER A N 1
ATOM 1897 C CA . SER A 1 262 ? -11.143 7.194 11.641 1.00 94.50 262 SER A CA 1
ATOM 1898 C C . SER A 1 262 ? -12.613 6.919 11.934 1.00 94.50 262 SER A C 1
ATOM 1900 O O . SER A 1 262 ? -13.436 6.846 11.019 1.00 94.50 262 SER A O 1
ATOM 1902 N N . VAL A 1 263 ? -12.944 6.772 13.213 1.00 95.62 263 VAL A N 1
ATOM 1903 C CA . VAL A 1 263 ? -14.294 6.504 13.716 1.00 95.62 263 VAL A CA 1
ATOM 1904 C C . VAL A 1 263 ? -14.948 7.814 14.143 1.00 95.62 263 VAL A C 1
ATOM 1906 O O . VAL A 1 263 ? -14.457 8.486 15.052 1.00 95.62 263 VAL A O 1
ATOM 1909 N N . ASP A 1 264 ? -16.074 8.156 13.522 1.00 94.12 264 ASP A N 1
ATOM 1910 C CA . ASP A 1 264 ? -16.905 9.297 13.912 1.00 94.12 264 ASP A CA 1
ATOM 1911 C C . ASP A 1 264 ? -17.686 8.963 15.189 1.00 94.12 264 ASP A C 1
ATOM 1913 O O . ASP A 1 264 ? -18.540 8.075 15.217 1.00 94.12 264 ASP A O 1
ATOM 1917 N N . LEU A 1 265 ? -17.380 9.695 16.259 1.00 94.50 265 LEU A N 1
ATOM 1918 C CA . LEU A 1 265 ? -17.969 9.545 17.589 1.00 94.50 265 LEU A CA 1
ATOM 1919 C C . LEU A 1 265 ? -19.170 10.474 17.816 1.00 94.50 265 LEU A C 1
ATOM 1921 O O . LEU A 1 265 ? -19.698 10.548 18.928 1.00 94.50 265 LEU A O 1
ATOM 1925 N N . THR A 1 266 ? -19.545 11.260 16.808 1.00 85.19 266 THR A N 1
ATOM 1926 C CA . THR A 1 266 ? -20.564 12.311 16.914 1.00 85.19 266 THR A CA 1
ATOM 1927 C C . THR A 1 266 ? -21.923 11.906 16.349 1.00 85.19 266 THR A C 1
ATOM 1929 O O . THR A 1 266 ? -22.896 12.613 16.618 1.00 85.19 266 THR A O 1
ATOM 1932 N N . GLY A 1 267 ? -21.965 10.798 15.598 1.00 66.00 267 GLY A N 1
ATOM 1933 C CA . GLY A 1 267 ? -23.153 10.189 14.993 1.00 66.00 267 GLY A CA 1
ATOM 1934 C C . GLY A 1 267 ? -23.970 9.314 15.933 1.00 66.00 267 GLY A C 1
ATOM 1935 O O . GLY A 1 267 ? -23.375 8.582 16.761 1.00 66.00 267 GLY A O 1
#

pLDDT: mean 91.08, std 9.46, range [48.12, 98.56]

Sequence (267 aa):
MDVFEAAYCGDAAAVRAALDAGCDVTAVDAYGWSPLHRAAMGAEADPARAAAVLAALLDAGAPVEQPGGDGRTALYLAAEFSQSPEAVELLIARGADPDVTDGHGNHITVNAWVPEVAALLAAAAGVAPPAPAQVEPVPERRLSRAEWRAVEKRIGVVLDGLEAAGFVALADAGTTQSDGFDDCSEAAGERAEGPDGLVGFCYYTRQDAARARRTGHLLLAFWGAPDGSPRTMERAGGLVVGAFREAGFRVHWNGTGDSRPSVDLTG

Radius of gyration: 23.14 Å; chains: 1; bounding box: 50×39×57 Å

Secondary structure (DSSP, 8-state):
--HHHHHHTT-HHHHHHHHHTT--TT---TTS--HHHHHHHGGGT-HHHHHHHHHHHHHTT--TT---TTS--HHHHHHHH-SSSHHHHHHHHTT--SS-B-TT--BTTTT--SHHHHHHHHHHHTSPPPPP-----PPP-PPPHHHHHHHHHHHHHHHHHHHHTTEEEESS-SSSHHHHHHHHHHHHHT-TTTTTT--EEEE--HHHHHHHHHHSEEEPEEEETTT--HHHHHHHHHHHHHHHHHTT-EEE--SSTTS--EEES--

Foldseek 3Di:
DDLLVCLLQLVLVNVVVCVVVVHDQCDADPLQDGSLLSLLLSQLPPVVSSLSSNVVSVVSPRDQCRQGNQRDGSLLSNQQRHPDCRSNVSSVVSPHQLQDATPVRHRSLVNRPHQVSQVVSCVRNVHDRPDPPPPPPQQFDAADPVLLVVLVVLVVVLQVVVVVQQEQEDEQQEADPVSNVVSRVVVQCPDPVHVVSHQWYKYFHPNQSVVCNGGQKGWIQMAFPDPSPFVRLLRGQVSSCVSLVVSVWDWDDPSTSVTTIITRSPD